Protein AF-0000000066043902 (afdb_homodimer)

Secondary structure (DSSP, 8-state):
----HHHHHHHHHHHHHHHS-TT--B-HHHHHHHHT--HHHHHHHHHHHHHTTSEEEE-STT-EEEESS-GGG-BHHHHHHHHSS---SSGGG-TTT---TTGGG-HHHHHHHHHHHHHHHHHTT-BHHHHTTTHHHHHHHHT----/----HHHHHHHHHHHHHHHS-TT--B-HHHHHHHHT--HHHHHHHHHHHHHTTSEEEE-STT-EEEESS-GGG-BHHHHHHHHSS---SSGGG-TTT---TTGGG-HHHHHHHHHHHHHHHHHTT-BHHHHTTTHHHHHHHHT----

Solvent-accessible surface area (backbone atoms only — not comparable to full-atom values): 15923 Å² total; per-residue (Å²): 45,42,51,51,68,64,51,54,51,44,50,52,51,48,51,57,31,62,67,42,53,96,87,43,63,35,42,67,67,55,53,20,61,54,52,70,43,58,58,69,60,47,51,54,41,50,51,51,36,36,75,68,55,50,30,43,77,44,81,68,97,88,38,28,31,32,61,59,58,62,43,74,74,41,41,46,24,62,47,49,52,65,68,43,78,62,73,28,36,45,55,73,60,27,82,90,60,43,65,53,56,40,58,92,73,38,42,57,60,53,48,50,50,54,13,51,50,41,21,40,55,50,32,51,74,34,26,47,41,66,50,49,66,59,42,69,61,43,32,56,47,57,68,46,76,84,125,43,41,52,51,67,65,51,53,50,43,50,51,50,49,51,56,32,63,70,43,53,95,88,43,62,35,43,68,68,56,52,20,62,54,52,71,42,58,58,70,61,48,50,53,40,51,52,52,37,36,74,67,56,50,29,42,77,44,80,69,96,88,38,29,31,35,62,57,54,63,43,75,73,40,42,45,24,63,47,50,52,64,68,41,77,62,72,29,36,45,53,70,61,28,82,90,60,45,65,54,56,40,57,93,70,38,42,59,60,55,48,50,49,54,13,49,52,42,21,40,56,50,34,51,76,34,26,46,40,67,50,49,67,59,43,70,61,44,32,55,49,57,66,46,78,85,126

pLDDT: mean 88.41, std 11.44, range [40.31, 98.38]

Foldseek 3Di:
DDQPPLLVLLLLVLLVQLLDDPVDFAALVLSCVLVVNDSVSNVVSVVVCVVVQQWDWDDDPRTHIHGSDHQQPAQQLVSSCVSCVQPPPDLLSVPVRNPDPCSVPDVVVVVVVVVVVVVSVVSRVDTSCNVCVVSVVVCVSSVHDDD/DDQPPLLVLLLLVLLVQLLDDPVAFDALVLSCVLVVNDSVSNVVSVVVCVVVQQWDWDDDPRTHIHGSDHQQPAQQLVSSCVSCVQPPPDLLSVPVRNPDPCSVPDVVVVVVVVVVVVVSVVSRVDTSCNVCVVSVVVCVSSVHDDD

Structure (mmCIF, N/CA/C/O backbone):
data_AF-0000000066043902-model_v1
#
loop_
_entity.id
_entity.type
_entity.pdbx_description
1 polymer 'HTH-type transcriptional regulator NsrR'
#
loop_
_atom_site.group_PDB
_atom_site.id
_atom_site.type_symbol
_atom_site.label_atom_id
_atom_site.label_alt_id
_atom_site.label_comp_id
_atom_site.label_asym_id
_atom_site.label_entity_id
_atom_site.label_seq_id
_atom_site.pdbx_PDB_ins_code
_atom_site.Cartn_x
_atom_site.Cartn_y
_atom_site.Cartn_z
_atom_site.occupancy
_atom_site.B_iso_or_equiv
_atom_site.auth_seq_id
_atom_site.auth_comp_id
_atom_site.auth_asym_id
_atom_site.auth_atom_id
_atom_site.pdbx_PDB_model_num
ATOM 1 N N . MET A 1 1 ? 4.16 -1.236 0.229 1 41.47 1 MET A N 1
ATOM 2 C CA . MET A 1 1 ? 4.07 -0.096 -0.68 1 41.47 1 MET A CA 1
ATOM 3 C C . MET A 1 1 ? 4.074 1.218 0.094 1 41.47 1 MET A C 1
ATOM 5 O O . MET A 1 1 ? 3.449 1.323 1.15 1 41.47 1 MET A O 1
ATOM 9 N N . ASN A 1 2 ? 5.199 1.936 -0.001 1 58.41 2 ASN A N 1
ATOM 10 C CA . ASN A 1 2 ? 5.379 3.117 0.836 1 58.41 2 ASN A CA 1
ATOM 11 C C . ASN A 1 2 ? 4.656 4.328 0.257 1 58.41 2 ASN A C 1
ATOM 13 O O . ASN A 1 2 ? 4.523 4.457 -0.962 1 58.41 2 ASN A O 1
ATOM 17 N N . LEU A 1 3 ? 3.764 4.781 0.92 1 69.75 3 LEU A N 1
ATOM 18 C CA . LEU A 1 3 ? 3.375 6.113 0.461 1 69.75 3 LEU A CA 1
ATOM 19 C C . LEU A 1 3 ? 4.598 6.922 0.037 1 69.75 3 LEU A C 1
ATOM 21 O O . LEU A 1 3 ? 5.668 6.785 0.629 1 69.75 3 LEU A O 1
ATOM 25 N N . LYS A 1 4 ? 4.453 7.52 -1.073 1 75.06 4 LYS A N 1
ATOM 26 C CA . LYS A 1 4 ? 5.52 8.414 -1.509 1 75.06 4 LYS A CA 1
ATOM 27 C C . LYS A 1 4 ? 5.883 9.414 -0.413 1 75.06 4 LYS A C 1
ATOM 29 O O . LYS A 1 4 ? 5.016 9.859 0.338 1 75.06 4 LYS A O 1
ATOM 34 N N . LYS A 1 5 ? 7.148 9.648 -0.296 1 82.31 5 LYS A N 1
ATOM 35 C CA . LYS A 1 5 ? 7.66 10.641 0.641 1 82.31 5 LYS A CA 1
ATOM 36 C C . LYS A 1 5 ? 6.906 11.961 0.502 1 82.31 5 LYS A C 1
ATOM 38 O O . LYS A 1 5 ? 6.602 12.617 1.501 1 82.31 5 LYS A O 1
ATOM 43 N N . TYR A 1 6 ? 6.574 12.211 -0.691 1 85.44 6 TYR A N 1
ATOM 44 C CA . TYR A 1 6 ? 5.848 13.438 -1.002 1 85.44 6 TYR A CA 1
ATOM 45 C C . TYR A 1 6 ? 4.492 13.461 -0.308 1 85.44 6 TYR A C 1
ATOM 47 O O . TYR A 1 6 ? 4.094 14.484 0.256 1 85.44 6 TYR A O 1
ATOM 55 N N . THR A 1 7 ? 3.799 12.391 -0.387 1 88.81 7 THR A N 1
ATOM 56 C CA . THR A 1 7 ? 2.492 12.281 0.255 1 88.81 7 THR A CA 1
ATOM 57 C C . THR A 1 7 ? 2.625 12.391 1.771 1 88.81 7 THR A C 1
ATOM 59 O O . THR A 1 7 ? 1.825 13.07 2.422 1 88.81 7 THR A O 1
ATOM 62 N N . ASP A 1 8 ? 3.66 11.758 2.297 1 88.25 8 ASP A N 1
ATOM 63 C CA . ASP A 1 8 ? 3.934 11.836 3.729 1 88.25 8 ASP A CA 1
ATOM 64 C C . ASP A 1 8 ? 4.164 13.281 4.16 1 88.25 8 ASP A C 1
ATOM 66 O O . ASP A 1 8 ? 3.551 13.758 5.121 1 88.25 8 ASP A O 1
ATOM 70 N N . TYR A 1 9 ? 4.957 13.992 3.459 1 92.12 9 TYR A N 1
ATOM 71 C CA . TYR A 1 9 ? 5.27 15.383 3.781 1 92.12 9 TYR A CA 1
ATOM 72 C C . TYR A 1 9 ? 4.031 16.266 3.658 1 92.12 9 TYR A C 1
ATOM 74 O O . TYR A 1 9 ? 3.812 17.156 4.48 1 92.12 9 TYR A O 1
ATOM 82 N N . ALA A 1 10 ? 3.291 16 2.609 1 94.56 10 ALA A N 1
ATOM 83 C CA . ALA A 1 10 ? 2.066 16.781 2.41 1 94.56 10 ALA A CA 1
ATOM 84 C C . ALA A 1 10 ? 1.138 16.656 3.615 1 94.56 10 ALA A C 1
ATOM 86 O O . ALA A 1 10 ? 0.607 17.641 4.105 1 94.56 10 ALA A O 1
ATOM 87 N N . LEU A 1 11 ? 1.022 15.438 4.117 1 94.81 11 LEU A N 1
ATOM 88 C CA . LEU A 1 11 ? 0.141 15.195 5.254 1 94.81 11 LEU A CA 1
ATOM 89 C C . LEU A 1 11 ? 0.693 15.844 6.52 1 94.81 11 LEU A C 1
ATOM 91 O O . LEU A 1 11 ? -0.063 16.406 7.312 1 94.81 11 LEU A O 1
ATOM 95 N N . ARG A 1 12 ? 1.912 15.828 6.695 1 93.62 12 ARG A N 1
ATOM 96 C CA . ARG A 1 12 ? 2.537 16.484 7.844 1 93.62 12 ARG A CA 1
ATOM 97 C C . ARG A 1 12 ? 2.316 17.984 7.805 1 93.62 12 ARG A C 1
ATOM 99 O O . ARG A 1 12 ? 2.014 18.609 8.828 1 93.62 12 ARG A O 1
ATOM 106 N N . VAL A 1 13 ? 2.49 18.562 6.641 1 96.12 13 VAL A N 1
ATOM 107 C CA . VAL A 1 13 ? 2.262 20 6.477 1 96.12 13 VAL A CA 1
ATOM 108 C C . VAL A 1 13 ? 0.817 20.328 6.844 1 96.12 13 VAL A C 1
ATOM 110 O O . VAL A 1 13 ? 0.565 21.281 7.582 1 96.12 13 VAL A O 1
ATOM 113 N N . LEU A 1 14 ? -0.065 19.547 6.379 1 97.25 14 LEU A N 1
ATOM 114 C CA . LEU A 1 14 ? -1.481 19.812 6.613 1 97.25 14 LEU A CA 1
ATOM 115 C C . LEU A 1 14 ? -1.829 19.641 8.086 1 97.25 14 LEU A C 1
ATOM 11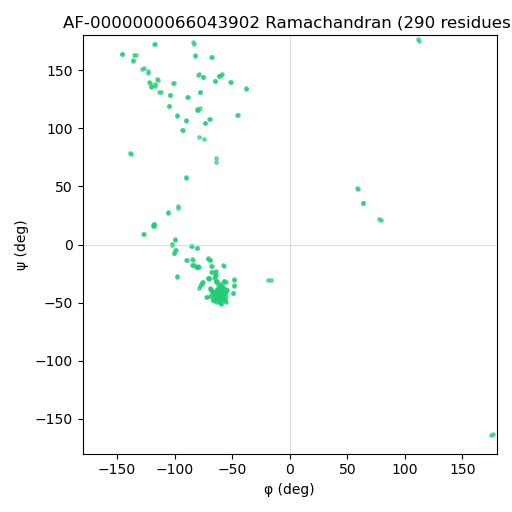7 O O . LEU A 1 14 ? -2.617 20.422 8.633 1 97.25 14 LEU A O 1
ATOM 121 N N . ILE A 1 15 ? -1.259 18.625 8.703 1 96.5 15 ILE A N 1
ATOM 122 C CA . ILE A 1 15 ? -1.499 18.406 10.125 1 96.5 15 ILE A CA 1
ATOM 123 C C . ILE A 1 15 ? -0.991 19.609 10.922 1 96.5 15 ILE A C 1
ATOM 125 O O . ILE A 1 15 ? -1.708 20.141 11.766 1 96.5 15 ILE A O 1
ATOM 129 N N . PHE A 1 16 ? 0.208 20.031 10.633 1 96.12 16 PHE A N 1
ATOM 130 C CA . PHE A 1 16 ? 0.794 21.156 11.328 1 96.12 16 PHE A CA 1
ATOM 131 C C . PHE A 1 16 ? -0.05 22.422 11.125 1 96.12 16 PHE A C 1
ATOM 133 O O . PHE A 1 16 ? -0.405 23.094 12.086 1 96.12 16 PHE A O 1
ATOM 140 N N . THR A 1 17 ? -0.339 22.672 9.891 1 96.06 17 THR A N 1
ATOM 141 C CA . THR A 1 17 ? -1.107 23.875 9.547 1 96.06 17 THR A CA 1
ATOM 142 C C . THR A 1 17 ? -2.502 23.812 10.164 1 96.06 17 THR A C 1
ATOM 144 O O . THR A 1 17 ? -3.027 24.828 10.625 1 96.06 17 THR A O 1
ATOM 147 N N . GLY A 1 18 ? -3.086 22.656 10.156 1 95.62 18 GLY A N 1
ATOM 148 C CA . GLY A 1 18 ? -4.414 22.469 10.719 1 95.62 18 GLY A CA 1
ATOM 149 C C . GLY A 1 18 ? -4.465 22.703 12.219 1 95.62 18 GLY A C 1
ATOM 150 O O . GLY A 1 18 ? -5.535 22.969 12.773 1 95.62 18 GLY A O 1
ATOM 151 N N . LEU A 1 19 ? -3.389 22.578 12.898 1 94.25 19 LEU A N 1
ATOM 152 C CA . LEU A 1 19 ? -3.312 22.766 14.344 1 94.25 19 LEU A CA 1
ATOM 153 C C . LEU A 1 19 ? -3.275 24.25 14.703 1 94.25 19 LEU A C 1
ATOM 155 O O . LEU A 1 19 ? -3.486 24.609 15.859 1 94.25 19 LEU A O 1
ATOM 159 N N . LYS A 1 20 ? -2.926 25 13.695 1 91.06 20 LYS A N 1
ATOM 160 C CA . LYS A 1 20 ? -2.857 26.438 13.945 1 91.06 20 LYS A CA 1
ATOM 161 C C . LYS A 1 20 ? -4.254 27.062 14.008 1 91.06 20 LYS A C 1
ATOM 163 O O . LYS A 1 20 ? -5.164 26.625 13.297 1 91.06 20 LYS A O 1
ATOM 168 N N . SER A 1 21 ? -4.387 28.031 14.883 1 80.31 21 SER A N 1
ATOM 169 C CA . SER A 1 21 ? -5.645 28.766 14.938 1 80.31 21 SER A CA 1
ATOM 170 C C . SER A 1 21 ? -5.859 29.594 13.672 1 80.31 21 SER A C 1
ATOM 172 O O . SER A 1 21 ? -4.926 29.797 12.891 1 80.31 21 SER A O 1
ATOM 174 N N . ASP A 1 22 ? -7.105 29.969 13.453 1 77.25 22 ASP A N 1
ATOM 175 C CA . ASP A 1 22 ? -7.465 30.719 12.258 1 77.25 22 ASP A CA 1
ATOM 176 C C . ASP A 1 22 ? -6.652 32 12.156 1 77.25 22 ASP A C 1
ATOM 178 O O . ASP A 1 22 ? -6.496 32.562 11.062 1 77.25 22 ASP A O 1
ATOM 182 N N . GLN A 1 23 ? -6.105 32.406 13.195 1 77.25 23 GLN A N 1
ATOM 183 C CA . GLN A 1 23 ? -5.402 33.688 13.203 1 77.25 23 GLN A CA 1
ATOM 184 C C . GLN A 1 23 ? -3.893 33.469 13.125 1 77.25 23 GLN A C 1
ATOM 186 O O . GLN A 1 23 ? -3.135 34.438 13.039 1 77.25 23 GLN A O 1
ATOM 191 N N . GLU A 1 24 ? -3.498 32.25 13.062 1 88.44 24 GLU A N 1
ATOM 192 C CA . GLU A 1 24 ? -2.066 31.953 13.047 1 88.44 24 GLU A CA 1
ATOM 193 C C . GLU A 1 24 ? -1.656 31.281 11.742 1 88.44 24 GLU A C 1
ATOM 195 O O . GLU A 1 24 ? -2.387 30.438 11.219 1 88.44 24 GLU A O 1
ATOM 200 N N . LEU A 1 25 ? -0.557 31.781 11.297 1 92.88 25 LEU A N 1
ATOM 201 C CA . LEU A 1 25 ? -0.005 31.219 10.07 1 92.88 25 LEU A CA 1
ATOM 202 C C . LEU A 1 25 ? 1.138 30.25 10.383 1 92.88 25 LEU A C 1
ATOM 204 O O . LEU A 1 25 ? 1.935 30.5 11.289 1 92.88 25 LEU A O 1
ATOM 208 N N . ALA A 1 26 ? 1.137 29.156 9.648 1 93.5 26 ALA A N 1
ATOM 209 C CA . ALA A 1 26 ? 2.277 28.25 9.734 1 93.5 26 ALA A CA 1
ATOM 210 C C . ALA A 1 26 ? 3.451 28.75 8.906 1 93.5 26 ALA A C 1
ATOM 212 O O . ALA A 1 26 ? 3.254 29.391 7.867 1 93.5 26 ALA A O 1
ATOM 213 N N . ASN A 1 27 ? 4.633 28.484 9.398 1 92 27 ASN A N 1
ATOM 214 C CA . ASN A 1 27 ? 5.891 28.891 8.773 1 92 27 ASN A CA 1
ATOM 215 C C . ASN A 1 27 ? 6.66 27.672 8.258 1 92 27 ASN A C 1
ATOM 217 O O . ASN A 1 27 ? 6.82 26.688 8.977 1 92 27 ASN A O 1
ATOM 221 N N . ILE A 1 28 ? 7.098 27.797 6.973 1 93.88 28 ILE A N 1
ATOM 222 C CA . ILE A 1 28 ? 7.832 26.703 6.355 1 93.88 28 ILE A CA 1
ATOM 223 C C . ILE A 1 28 ? 9.047 26.344 7.211 1 93.88 28 ILE A C 1
ATOM 2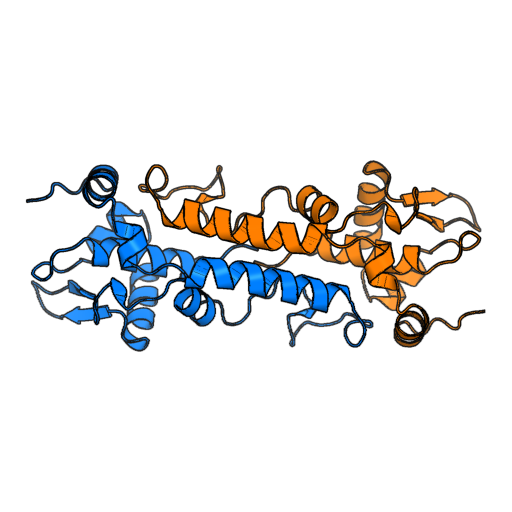25 O O . ILE A 1 28 ? 9.375 25.172 7.387 1 93.88 28 ILE A O 1
ATOM 229 N N . LYS A 1 29 ? 9.672 27.406 7.695 1 93.62 29 LYS A N 1
ATOM 230 C CA . LYS A 1 29 ? 10.852 27.188 8.531 1 93.62 29 LYS A CA 1
ATOM 231 C C . LYS A 1 29 ? 10.5 26.391 9.781 1 93.62 29 LYS A C 1
ATOM 233 O O . LYS A 1 29 ? 11.219 25.469 10.156 1 93.62 29 LYS A O 1
ATOM 238 N N . GLU A 1 30 ? 9.422 26.766 10.453 1 92.88 30 GLU A N 1
ATOM 239 C CA . GLU A 1 30 ? 8.992 26.078 11.664 1 92.88 30 GLU A CA 1
ATOM 240 C C . GLU A 1 30 ? 8.648 24.625 11.383 1 92.88 30 GLU A C 1
ATOM 242 O O . GLU A 1 30 ? 9.039 23.734 12.141 1 92.88 30 GLU A O 1
ATOM 247 N N . ILE A 1 31 ? 7.914 24.391 10.312 1 94.75 31 ILE A N 1
ATOM 248 C CA . ILE A 1 31 ? 7.531 23.031 9.945 1 94.75 31 ILE A CA 1
ATOM 249 C C . ILE A 1 31 ? 8.781 22.203 9.664 1 94.75 31 ILE A C 1
ATOM 251 O O . ILE A 1 31 ? 8.875 21.047 10.109 1 94.75 31 ILE A O 1
ATOM 255 N N . ALA A 1 32 ? 9.711 22.781 8.891 1 95.12 32 ALA A N 1
ATOM 256 C CA . ALA A 1 32 ? 10.969 22.125 8.57 1 95.12 32 ALA A CA 1
ATOM 257 C C . ALA A 1 32 ? 11.719 21.719 9.836 1 95.12 32 ALA A C 1
ATOM 259 O O . ALA A 1 32 ? 12.227 20.594 9.938 1 95.12 32 ALA A O 1
ATOM 260 N N . GLU A 1 33 ? 11.781 22.578 10.797 1 94.06 33 GLU A N 1
ATOM 261 C CA . GLU A 1 33 ? 12.484 22.328 12.055 1 94.06 33 GLU A CA 1
ATOM 262 C C . GLU A 1 33 ? 11.789 21.266 12.883 1 94.06 33 GLU A C 1
ATOM 264 O O . GLU A 1 33 ? 12.43 20.359 13.406 1 94.06 33 GLU A O 1
ATOM 269 N N . VAL A 1 34 ? 10.523 21.359 12.961 1 93.19 34 VAL A N 1
ATOM 270 C CA . VAL A 1 34 ? 9.734 20.453 13.781 1 93.19 34 VAL A CA 1
ATOM 271 C C . VAL A 1 34 ? 9.867 19.031 13.234 1 93.19 34 VAL A C 1
ATOM 273 O O . VAL A 1 34 ? 10.102 18.078 13.984 1 93.19 34 VAL A O 1
ATOM 276 N N . TYR A 1 35 ? 9.766 18.906 11.898 1 92.06 35 TYR A N 1
ATOM 277 C CA . TYR A 1 35 ? 9.727 17.562 11.297 1 92.06 35 TYR A CA 1
ATOM 278 C C . TYR A 1 35 ? 11.094 17.172 10.766 1 92.06 35 TYR A C 1
ATOM 280 O O . TYR A 1 35 ? 11.266 16.078 10.211 1 92.06 35 TYR A O 1
ATOM 288 N N . GLN A 1 36 ? 12.047 18.078 10.82 1 91.94 36 GLN A N 1
ATOM 289 C CA . GLN A 1 36 ? 13.391 17.812 10.336 1 91.94 36 GLN A CA 1
ATOM 290 C C . GLN A 1 36 ? 13.383 17.422 8.859 1 91.94 36 GLN A C 1
ATOM 292 O O . GLN A 1 36 ? 13.945 16.406 8.469 1 91.94 36 GLN A O 1
ATOM 297 N N . ILE A 1 37 ? 12.703 18.188 8.094 1 92.12 37 ILE A N 1
ATOM 298 C CA . ILE A 1 37 ? 12.625 18.094 6.641 1 92.12 37 ILE A CA 1
ATOM 299 C C . ILE A 1 37 ? 13.242 19.344 6.008 1 92.12 37 ILE A C 1
ATOM 301 O O . ILE A 1 37 ? 13.133 20.438 6.555 1 92.12 37 ILE A O 1
ATOM 305 N N . SER A 1 38 ? 13.914 19.156 4.926 1 95.12 38 SER A N 1
ATOM 306 C CA . SER A 1 38 ? 14.516 20.297 4.262 1 95.12 38 SER A CA 1
ATOM 307 C C . SER A 1 38 ? 13.453 21.297 3.807 1 95.12 38 SER A C 1
ATOM 309 O O . SER A 1 38 ? 12.367 20.891 3.371 1 95.12 38 SER A O 1
ATOM 311 N N . GLN A 1 39 ? 13.805 22.547 3.869 1 95.69 39 GLN A N 1
ATOM 312 C CA . GLN A 1 39 ? 12.875 23.578 3.418 1 95.69 39 GLN A CA 1
ATOM 313 C C . GLN A 1 39 ? 12.594 23.453 1.925 1 95.69 39 GLN A C 1
ATOM 315 O O . GLN A 1 39 ? 11.492 23.766 1.466 1 95.69 39 GLN A O 1
ATOM 320 N N . GLU A 1 40 ? 13.57 23 1.214 1 95.69 40 GLU A N 1
ATOM 321 C CA . GLU A 1 40 ? 13.414 22.812 -0.226 1 95.69 40 GLU A CA 1
ATOM 322 C C . GLU A 1 40 ? 12.297 21.812 -0.536 1 95.69 40 GLU A C 1
ATOM 324 O O . GLU A 1 40 ? 11.422 22.094 -1.357 1 95.69 40 GLU A O 1
ATOM 329 N N . HIS A 1 41 ? 12.336 20.688 0.14 1 94.62 41 HIS A N 1
ATOM 330 C CA . HIS A 1 41 ? 11.297 19.688 -0.052 1 94.62 41 HIS A CA 1
ATOM 331 C C . HIS A 1 41 ? 9.93 20.219 0.354 1 94.62 41 HIS A C 1
ATOM 333 O O . HIS A 1 41 ? 8.938 19.969 -0.329 1 94.62 41 HIS A O 1
ATOM 339 N N . LEU A 1 42 ? 9.898 20.969 1.423 1 95.81 42 LEU A N 1
ATOM 340 C CA . LEU A 1 42 ? 8.633 21.5 1.926 1 95.81 42 LEU A CA 1
ATOM 341 C C . LEU A 1 42 ? 8.055 22.531 0.972 1 95.81 42 LEU A C 1
ATOM 343 O O . LEU A 1 42 ? 6.84 22.594 0.778 1 95.81 42 LEU A O 1
ATOM 347 N N . ARG A 1 43 ? 8.938 23.312 0.412 1 95.81 43 ARG A N 1
ATOM 348 C CA . ARG A 1 43 ? 8.469 24.312 -0.533 1 95.81 43 ARG A CA 1
ATOM 349 C C . ARG A 1 43 ? 7.773 23.672 -1.726 1 95.81 43 ARG A C 1
ATOM 351 O O . ARG A 1 43 ? 6.734 24.141 -2.182 1 95.81 43 ARG A O 1
ATOM 358 N N . LYS A 1 44 ? 8.281 22.578 -2.197 1 95.88 44 LYS A N 1
ATOM 359 C CA . LYS A 1 44 ? 7.676 21.844 -3.305 1 95.88 44 LYS A CA 1
ATOM 360 C C . LYS A 1 44 ? 6.309 21.297 -2.912 1 95.88 44 LYS A C 1
ATOM 362 O O . LYS A 1 44 ? 5.344 21.406 -3.672 1 95.88 44 LYS A O 1
ATOM 367 N N . VAL A 1 45 ? 6.277 20.781 -1.793 1 95.62 45 VAL A N 1
ATOM 368 C CA . VAL A 1 45 ? 5.047 20.188 -1.286 1 95.62 45 VAL A CA 1
ATOM 369 C C . VAL A 1 45 ? 3.982 21.266 -1.097 1 95.62 45 VAL A C 1
ATOM 371 O O . VAL A 1 45 ? 2.836 21.094 -1.518 1 95.62 45 VAL A O 1
ATOM 374 N N . VAL A 1 46 ? 4.402 22.344 -0.457 1 96.69 46 VAL A N 1
ATOM 375 C CA . VAL A 1 46 ? 3.477 23.438 -0.194 1 96.69 46 VAL A CA 1
ATOM 376 C C . VAL A 1 46 ? 2.971 24.016 -1.514 1 96.69 46 VAL A C 1
ATOM 378 O O . VAL A 1 46 ? 1.792 24.359 -1.638 1 96.69 46 VAL A O 1
ATOM 381 N N . HIS A 1 47 ? 3.828 24.094 -2.438 1 96.31 47 HIS A N 1
ATOM 382 C CA . HIS A 1 47 ? 3.441 24.578 -3.762 1 96.31 47 HIS A CA 1
ATOM 383 C C . HIS A 1 47 ? 2.344 23.703 -4.359 1 96.31 47 HIS A C 1
ATOM 385 O O . HIS A 1 47 ? 1.346 24.219 -4.871 1 96.31 47 HIS A O 1
ATOM 391 N N . GLU A 1 48 ? 2.49 22.453 -4.281 1 95.25 48 GLU A N 1
ATOM 392 C CA . GLU A 1 48 ? 1.499 21.531 -4.816 1 95.25 48 GLU A CA 1
ATOM 393 C C . GLU A 1 48 ? 0.187 21.609 -4.039 1 95.25 48 GLU A C 1
ATOM 395 O O . GLU A 1 48 ? -0.894 21.578 -4.633 1 95.25 48 GLU A O 1
ATOM 400 N N . LEU A 1 49 ? 0.305 21.688 -2.758 1 97.06 49 LEU A N 1
ATOM 401 C CA . LEU A 1 49 ? -0.883 21.797 -1.919 1 97.06 49 LEU A CA 1
ATOM 402 C C . LEU A 1 49 ? -1.649 23.078 -2.234 1 97.06 49 LEU A C 1
ATOM 404 O O . LEU A 1 49 ? -2.881 23.094 -2.172 1 97.06 49 LEU A O 1
ATOM 408 N N . THR A 1 50 ? -0.908 24.125 -2.553 1 97.06 50 THR A N 1
ATOM 409 C CA . THR A 1 50 ? -1.531 25.391 -2.947 1 97.06 50 THR A CA 1
ATOM 410 C C . THR A 1 50 ? -2.289 25.219 -4.262 1 97.06 50 THR A C 1
ATOM 412 O O . THR A 1 50 ? -3.416 25.703 -4.398 1 97.06 50 THR A O 1
ATOM 415 N N . LYS A 1 51 ? -1.698 24.484 -5.164 1 96.31 51 LYS A N 1
ATOM 416 C CA . LYS A 1 51 ? -2.352 24.219 -6.441 1 96.31 51 LYS A CA 1
ATOM 417 C C . LYS A 1 51 ? -3.637 23.422 -6.246 1 96.31 51 LYS A C 1
ATOM 419 O O . LYS A 1 51 ? -4.605 23.609 -6.98 1 96.31 51 LYS A O 1
ATOM 424 N N . MET A 1 52 ? -3.588 22.641 -5.254 1 95.44 52 MET A N 1
ATOM 425 C CA . MET A 1 52 ? -4.738 21.781 -4.961 1 95.44 52 MET A CA 1
ATOM 426 C C . MET A 1 52 ? -5.762 22.531 -4.113 1 95.44 52 MET A C 1
ATOM 428 O O . MET A 1 52 ? -6.766 21.953 -3.693 1 95.44 52 MET A O 1
ATOM 432 N N . GLU A 1 53 ? -5.465 23.75 -3.775 1 97.06 53 GLU A N 1
ATOM 433 C CA . GLU A 1 53 ? -6.34 24.641 -3.014 1 97.06 53 GLU A CA 1
ATOM 434 C C . GLU A 1 53 ? -6.594 24.094 -1.611 1 97.06 53 GLU A C 1
ATOM 436 O O . GLU A 1 53 ? -7.707 24.188 -1.092 1 97.06 53 GLU A O 1
ATOM 441 N N . LEU A 1 54 ? -5.586 23.5 -1.088 1 97.5 54 LEU A N 1
ATOM 442 C CA . LEU A 1 54 ? -5.672 22.969 0.27 1 97.5 54 LEU A CA 1
ATOM 443 C C . LEU A 1 54 ? -5.055 23.938 1.271 1 97.5 54 LEU A C 1
ATOM 445 O O . LEU A 1 54 ? -5.453 23.969 2.438 1 97.5 54 LEU A O 1
ATOM 449 N N . VAL A 1 55 ? -4.082 24.734 0.752 1 97.31 55 VAL A N 1
ATOM 450 C CA . VAL A 1 55 ? -3.473 25.781 1.573 1 97.31 55 VAL A CA 1
ATOM 451 C C . VAL A 1 55 ? -3.336 27.062 0.76 1 97.31 55 VAL A C 1
ATOM 453 O O . VAL A 1 55 ? -3.4 27.031 -0.471 1 97.31 55 VAL A O 1
ATOM 456 N N . VAL A 1 56 ? -3.248 28.109 1.473 1 96.06 56 VAL A N 1
ATOM 457 C CA . VAL A 1 56 ? -2.967 29.422 0.879 1 96.06 56 VAL A CA 1
ATOM 458 C C . VAL A 1 56 ? -1.691 30 1.484 1 96.06 56 VAL A C 1
ATOM 460 O O . VAL A 1 56 ? -1.445 29.859 2.684 1 96.06 56 VAL A O 1
ATOM 463 N N . THR A 1 57 ? -0.907 30.594 0.637 1 94.12 57 THR A N 1
ATOM 464 C CA . THR A 1 57 ? 0.328 31.234 1.089 1 94.12 57 THR A CA 1
ATOM 465 C C . THR A 1 57 ? 0.175 32.75 1.135 1 94.12 57 THR A C 1
ATOM 467 O O . THR A 1 57 ? -0.364 33.344 0.204 1 94.12 57 THR A O 1
ATOM 470 N N . ILE A 1 58 ? 0.511 33.312 2.213 1 92.19 58 ILE A N 1
ATOM 471 C CA . ILE A 1 58 ? 0.543 34.75 2.389 1 92.19 58 ILE A CA 1
ATOM 472 C C . ILE A 1 58 ? 1.99 35.25 2.375 1 92.19 58 ILE A C 1
ATOM 474 O O . ILE A 1 58 ? 2.811 34.812 3.182 1 92.19 58 ILE A O 1
ATOM 478 N N . ARG A 1 59 ? 2.258 36.094 1.408 1 88.62 59 ARG A N 1
ATOM 479 C CA . ARG A 1 59 ? 3.625 36.594 1.239 1 88.62 59 ARG A CA 1
ATOM 480 C C . ARG A 1 59 ? 3.916 37.75 2.18 1 88.62 59 ARG A C 1
ATOM 482 O O . ARG A 1 59 ? 2.994 38.344 2.734 1 88.62 59 ARG A O 1
ATOM 489 N N . GLY A 1 60 ? 5.191 38.125 2.426 1 84.31 60 GLY A N 1
ATOM 490 C CA . GLY A 1 60 ? 5.609 39.25 3.223 1 84.31 60 GLY A CA 1
ATOM 491 C C . GLY A 1 60 ? 6.281 38.875 4.527 1 84.31 60 GLY A C 1
ATOM 492 O O . GLY A 1 60 ? 6.379 37.688 4.844 1 84.31 60 GLY A O 1
ATOM 493 N N . ARG A 1 61 ? 6.793 39.75 5.363 1 83.38 61 ARG A N 1
ATOM 494 C CA . ARG A 1 61 ? 7.562 39.562 6.586 1 83.38 61 ARG A CA 1
ATOM 495 C C . ARG A 1 61 ? 6.766 38.75 7.609 1 83.38 61 ARG A C 1
ATOM 497 O O . ARG A 1 61 ? 7.32 37.875 8.297 1 83.38 61 ARG A O 1
ATOM 504 N N . ASN A 1 62 ? 5.465 39 7.652 1 83.94 62 ASN A N 1
ATOM 505 C CA . ASN A 1 62 ? 4.613 38.25 8.578 1 83.94 62 ASN A CA 1
ATOM 506 C C . ASN A 1 62 ? 3.764 37.219 7.852 1 83.94 62 ASN A C 1
ATOM 508 O O . ASN A 1 62 ? 2.666 36.875 8.305 1 83.94 62 ASN A O 1
ATOM 512 N N . GLY A 1 63 ? 4.324 36.781 6.738 1 89.44 63 GLY A N 1
ATOM 513 C CA . GLY A 1 63 ? 3.564 35.844 5.941 1 89.44 63 GLY A CA 1
ATOM 514 C C . GLY A 1 63 ? 3.713 34.406 6.418 1 89.44 63 GLY A C 1
ATOM 515 O O . GLY A 1 63 ? 4.375 34.156 7.426 1 89.44 63 GLY A O 1
ATOM 516 N N . GLY A 1 64 ? 2.963 33.469 5.816 1 94 64 GLY A N 1
ATOM 517 C CA . GLY A 1 64 ? 2.906 32.062 6.172 1 94 64 GLY A CA 1
ATOM 518 C C . GLY A 1 64 ? 1.876 31.297 5.379 1 94 64 GLY A C 1
ATOM 519 O O . GLY A 1 64 ? 1.566 31.656 4.238 1 94 64 GLY A O 1
ATOM 520 N N . ILE A 1 65 ? 1.579 30.109 5.93 1 95.69 65 ILE A N 1
ATOM 521 C CA . ILE A 1 65 ? 0.656 29.203 5.258 1 95.69 65 ILE A CA 1
ATOM 522 C C . ILE A 1 65 ? -0.536 28.922 6.164 1 95.69 65 ILE A C 1
ATOM 524 O O . ILE A 1 65 ? -0.381 28.797 7.383 1 95.69 65 ILE A O 1
ATOM 528 N N . LYS A 1 66 ? -1.686 28.938 5.609 1 96.12 66 LYS A N 1
ATOM 529 C CA . LYS A 1 66 ? -2.881 28.516 6.332 1 96.12 66 LYS A CA 1
ATOM 530 C C . LYS A 1 66 ? -3.752 27.609 5.469 1 96.12 66 LYS A C 1
ATOM 532 O O . LYS A 1 66 ? -3.58 27.547 4.25 1 96.12 66 LYS A O 1
ATOM 537 N N . LEU A 1 67 ? -4.645 26.906 6.047 1 97.19 67 LEU A N 1
ATOM 538 C CA . LEU A 1 67 ? -5.559 26.062 5.297 1 97.19 67 LEU A CA 1
ATOM 539 C C . LEU A 1 67 ? -6.477 26.891 4.41 1 97.19 67 LEU A C 1
ATOM 541 O O . LEU A 1 67 ? -6.949 27.953 4.82 1 97.19 67 LEU A O 1
ATOM 545 N N . ALA A 1 68 ? -6.766 26.453 3.232 1 96.31 68 ALA A N 1
ATOM 546 C CA . ALA A 1 68 ? -7.629 27.172 2.291 1 96.31 68 ALA A CA 1
ATOM 547 C C . ALA A 1 68 ? -9.102 26.859 2.557 1 96.31 68 ALA A C 1
ATOM 549 O O . ALA A 1 68 ? -9.984 27.562 2.061 1 96.31 68 ALA A O 1
ATOM 550 N N . LYS A 1 69 ? -9.43 25.828 3.254 1 95.75 69 LYS A N 1
ATOM 551 C CA . LYS A 1 69 ? -10.758 25.391 3.67 1 95.75 69 LYS A CA 1
ATOM 552 C C . LYS A 1 69 ? -10.711 24.734 5.047 1 95.75 69 LYS A C 1
ATOM 554 O O . LYS A 1 69 ? -9.633 24.375 5.539 1 95.75 69 LYS A O 1
ATOM 559 N N . PRO A 1 70 ? -11.852 24.594 5.656 1 96.44 70 PRO A N 1
ATOM 560 C CA . PRO A 1 70 ? -11.852 23.969 6.98 1 96.44 70 PRO A CA 1
ATOM 561 C C . PRO A 1 70 ? -11.281 22.547 6.965 1 96.44 70 PRO A C 1
ATOM 563 O O . PRO A 1 70 ? -11.484 21.812 6.004 1 96.44 70 PRO A O 1
ATOM 566 N N . ALA A 1 71 ? -10.609 22.156 8.039 1 97.31 71 ALA A N 1
ATOM 567 C CA . ALA A 1 71 ? -9.992 20.844 8.172 1 97.31 71 ALA A CA 1
ATOM 568 C C . ALA A 1 71 ? -11.023 19.734 7.984 1 97.31 71 ALA A C 1
ATOM 570 O O . ALA A 1 71 ? -10.695 18.641 7.496 1 97.31 71 ALA A O 1
ATOM 571 N N . SER A 1 72 ? -12.289 19.984 8.367 1 97.69 72 SER A N 1
ATOM 572 C CA . SER A 1 72 ? -13.359 19 8.289 1 97.69 72 SER A CA 1
ATOM 573 C C . SER A 1 72 ? -13.734 18.703 6.836 1 97.69 72 SER A C 1
ATOM 575 O O . SER A 1 72 ? -14.414 17.719 6.547 1 97.69 72 SER A O 1
ATOM 577 N N . GLU A 1 73 ? -13.281 19.531 5.895 1 97.81 73 GLU A N 1
ATOM 578 C CA . GLU A 1 73 ? -13.625 19.375 4.484 1 97.81 73 GLU A CA 1
ATOM 579 C C . GLU A 1 73 ? -12.5 18.703 3.711 1 97.81 73 GLU A C 1
ATOM 581 O O . GLU A 1 73 ? -12.633 18.422 2.518 1 97.81 73 GLU A O 1
ATOM 586 N N . ILE A 1 74 ? -11.359 18.484 4.289 1 97.88 74 ILE A N 1
ATOM 587 C CA . ILE A 1 74 ? -10.219 17.812 3.66 1 97.88 74 ILE A CA 1
ATOM 588 C C . ILE A 1 74 ? -10.258 16.328 3.969 1 97.88 74 ILE A C 1
ATOM 590 O O . ILE A 1 74 ? -9.805 15.891 5.031 1 97.88 74 ILE A O 1
ATOM 594 N N . ASN A 1 75 ? -10.773 15.602 3.02 1 98.12 75 ASN A N 1
ATOM 595 C CA . ASN A 1 75 ? -10.891 14.156 3.188 1 98.12 75 ASN A CA 1
ATOM 596 C C . ASN A 1 75 ? -9.547 13.461 2.971 1 98.12 75 ASN A C 1
ATOM 598 O O . ASN A 1 75 ? -8.898 13.664 1.944 1 98.12 75 ASN A O 1
ATOM 602 N N . ILE A 1 76 ? -9.156 12.617 3.842 1 96.81 76 ILE A N 1
ATOM 603 C CA . ILE A 1 76 ? -7.836 11.992 3.854 1 96.81 76 ILE A CA 1
ATOM 604 C C . ILE A 1 76 ? -7.73 10.977 2.719 1 96.81 76 ILE A C 1
ATOM 606 O O . ILE A 1 76 ? -6.719 10.922 2.018 1 96.81 76 ILE A O 1
ATOM 610 N N . GLY A 1 77 ? -8.758 10.172 2.562 1 94.75 77 GLY A N 1
ATOM 611 C CA . GLY A 1 77 ? -8.75 9.195 1.484 1 94.75 77 GLY A CA 1
ATOM 612 C C . GLY A 1 77 ? -8.633 9.82 0.109 1 94.75 77 GLY A C 1
ATOM 613 O O . GLY A 1 77 ? -7.797 9.422 -0.698 1 94.75 77 GLY A O 1
ATOM 614 N N . LEU A 1 78 ? -9.477 10.812 -0.167 1 94.19 78 LEU A N 1
ATOM 615 C CA . LEU A 1 78 ? -9.461 11.516 -1.444 1 94.19 78 LEU A CA 1
ATOM 616 C C . LEU A 1 78 ? -8.117 12.219 -1.662 1 94.19 78 LEU A C 1
ATOM 618 O O . LEU A 1 78 ? -7.578 12.203 -2.77 1 94.19 78 LEU A O 1
ATOM 622 N N . LEU A 1 79 ? -7.582 12.766 -0.605 1 94.81 79 LEU A N 1
ATOM 623 C CA . LEU A 1 79 ? -6.297 13.461 -0.687 1 94.81 79 LEU A CA 1
ATOM 624 C C . LEU A 1 79 ? -5.184 12.492 -1.065 1 94.81 79 LEU A C 1
ATOM 626 O O . LEU A 1 79 ? -4.406 12.758 -1.982 1 94.81 79 LEU A O 1
ATOM 630 N N . ILE A 1 80 ? -5.094 11.367 -0.386 1 91.62 80 ILE A N 1
ATOM 631 C CA . ILE A 1 80 ? -4.039 10.391 -0.647 1 91.62 80 ILE A CA 1
ATOM 632 C C . ILE A 1 80 ? -4.18 9.844 -2.066 1 91.62 80 ILE A C 1
ATOM 634 O O . ILE A 1 80 ? -3.184 9.664 -2.77 1 91.62 80 ILE A O 1
ATOM 638 N N . ARG A 1 81 ? -5.352 9.625 -2.525 1 88.62 81 ARG A N 1
ATOM 639 C CA . ARG A 1 81 ? -5.578 9.156 -3.889 1 88.62 81 ARG A CA 1
ATOM 640 C C . ARG A 1 81 ? -5.051 10.164 -4.906 1 88.62 81 ARG A C 1
ATOM 642 O O . ARG A 1 81 ? -4.488 9.781 -5.934 1 88.62 81 ARG A O 1
ATOM 649 N N . GLN A 1 82 ? -5.324 11.336 -4.605 1 89 82 GLN A N 1
ATOM 650 C CA . GLN A 1 82 ? -4.898 12.391 -5.52 1 89 82 GLN A CA 1
ATOM 651 C C . GLN A 1 82 ? -3.379 12.516 -5.551 1 89 82 GLN A C 1
ATOM 653 O O . GLN A 1 82 ? -2.793 12.766 -6.605 1 89 82 GLN A O 1
ATOM 658 N N . LEU A 1 83 ? -2.777 12.398 -4.387 1 88.5 83 LEU A N 1
ATOM 659 C CA . LEU A 1 83 ? -1.333 12.578 -4.281 1 88.5 83 LEU A CA 1
ATOM 660 C C . LEU A 1 83 ? -0.598 11.352 -4.816 1 88.5 83 LEU A C 1
ATOM 662 O O . LEU A 1 83 ? 0.529 11.469 -5.305 1 88.5 83 LEU A O 1
ATOM 666 N N . GLU A 1 84 ? -1.246 10.117 -4.648 1 80.62 84 GLU A N 1
ATOM 667 C CA . GLU A 1 84 ? -0.592 8.867 -5.039 1 80.62 84 GLU A CA 1
ATOM 668 C C . GLU A 1 84 ? -1.038 8.422 -6.426 1 80.62 84 GLU A C 1
ATOM 670 O O . GLU A 1 84 ? -0.625 7.367 -6.906 1 80.62 84 GLU A O 1
ATOM 675 N N . ASN A 1 85 ? -1.397 9.125 -7.445 1 66.94 85 ASN A N 1
ATOM 676 C CA . ASN A 1 85 ? -1.971 8.844 -8.758 1 66.94 85 ASN A CA 1
ATOM 677 C C . ASN A 1 85 ? -1.832 7.367 -9.125 1 66.94 85 ASN A C 1
ATOM 679 O O . ASN A 1 85 ? -2.67 6.82 -9.844 1 66.94 85 ASN A O 1
ATOM 683 N N . ASP A 1 86 ? -0.909 6.738 -8.719 1 62.28 86 ASP A N 1
ATOM 684 C CA . ASP A 1 86 ? -0.74 5.359 -9.164 1 62.28 86 ASP A CA 1
ATOM 685 C C . ASP A 1 86 ? -0.313 4.457 -8.008 1 62.28 86 ASP A C 1
ATOM 687 O O . ASP A 1 86 ? 0.882 4.258 -7.781 1 62.28 86 ASP A O 1
ATOM 691 N N . PHE A 1 87 ? -1.377 4.141 -7.227 1 63.47 87 PHE A N 1
ATOM 692 C CA . PHE A 1 87 ? -0.998 3.145 -6.234 1 63.47 87 PHE A CA 1
ATOM 693 C C . PHE A 1 87 ? -0.588 1.84 -6.906 1 63.47 87 PHE A C 1
ATOM 695 O O . PHE A 1 87 ? -1.431 1.126 -7.453 1 63.47 87 PHE A O 1
ATOM 702 N N . VAL A 1 88 ? 0.484 1.861 -7.508 1 64.88 88 VAL A N 1
ATOM 703 C CA . VAL A 1 88 ? 1.01 0.679 -8.18 1 64.88 88 VAL A CA 1
ATOM 704 C C . VAL A 1 88 ? 1.547 -0.31 -7.148 1 64.88 88 VAL A C 1
ATOM 706 O O . VAL A 1 88 ? 2.67 -0.16 -6.66 1 64.88 88 VAL A O 1
ATOM 709 N N . LEU A 1 89 ? 0.61 -1.209 -6.723 1 67.81 89 LEU A N 1
ATOM 710 C CA . LEU A 1 89 ? 1.035 -2.221 -5.762 1 67.81 89 LEU A CA 1
ATOM 711 C C . LEU A 1 89 ? 1.813 -3.334 -6.453 1 67.81 89 LEU A C 1
ATOM 713 O O . LEU A 1 89 ? 2.783 -3.857 -5.898 1 67.81 89 LEU A O 1
ATOM 717 N N . LEU A 1 90 ? 1.38 -3.666 -7.703 1 69.31 90 LEU A N 1
ATOM 718 C CA . LEU A 1 90 ? 2.025 -4.684 -8.523 1 69.31 90 LEU A CA 1
ATOM 719 C C . LEU A 1 90 ? 2.344 -4.133 -9.914 1 69.31 90 LEU A C 1
ATOM 721 O O . LEU A 1 90 ? 1.716 -3.176 -10.367 1 69.31 90 LEU A O 1
ATOM 725 N N . GLU A 1 91 ? 3.355 -4.648 -10.516 1 67.69 91 GLU A N 1
ATOM 726 C CA . GLU A 1 91 ? 3.703 -4.227 -11.867 1 67.69 91 GLU A CA 1
ATOM 727 C C . GLU A 1 91 ? 2.477 -4.223 -12.773 1 67.69 91 GLU A C 1
ATOM 729 O O . GLU A 1 91 ? 2.354 -3.367 -13.656 1 67.69 91 GLU A O 1
ATOM 734 N N . CYS A 1 92 ? 1.665 -5.113 -12.391 1 68.94 92 CYS A N 1
ATOM 735 C CA . CYS A 1 92 ? 0.501 -5.27 -13.258 1 68.94 92 CYS A CA 1
ATOM 736 C C . CYS A 1 92 ? -0.397 -4.043 -13.188 1 68.94 92 CYS A C 1
ATOM 738 O O . CYS A 1 92 ? -1.218 -3.818 -14.078 1 68.94 92 CYS A O 1
ATOM 740 N N . PHE A 1 93 ? -0.144 -3.359 -12.156 1 66 93 PHE A N 1
ATOM 741 C CA . PHE A 1 93 ? -0.991 -2.182 -12 1 66 93 PHE A CA 1
ATOM 742 C C . PHE A 1 93 ? -0.372 -0.973 -12.688 1 66 93 PHE A C 1
ATOM 744 O O . PHE A 1 93 ? -1.01 0.075 -12.805 1 66 93 PHE A O 1
ATOM 751 N N . ASP A 1 94 ? 0.93 -1.233 -13 1 67.31 94 ASP A N 1
ATOM 752 C CA . ASP A 1 94 ? 1.587 -0.143 -13.711 1 67.31 94 ASP A CA 1
ATOM 753 C C . ASP A 1 94 ? 1.427 -0.301 -15.219 1 67.31 94 ASP A C 1
ATOM 755 O O . ASP A 1 94 ? 2.045 -1.178 -15.828 1 67.31 94 ASP A O 1
ATOM 759 N N . LYS A 1 95 ? 0.638 0.475 -15.797 1 62.5 95 LYS A N 1
ATOM 760 C CA . LYS A 1 95 ? 0.347 0.404 -17.234 1 62.5 95 LYS A CA 1
ATOM 761 C C . LYS A 1 95 ? 1.626 0.498 -18.062 1 62.5 95 LYS A C 1
ATOM 763 O O . LYS A 1 95 ? 1.72 -0.091 -19.141 1 62.5 95 LYS A O 1
ATOM 768 N N . GLY A 1 96 ? 2.527 1.215 -17.547 1 61.25 96 GLY A N 1
ATOM 769 C CA . GLY A 1 96 ? 3.748 1.409 -18.328 1 61.25 96 GLY A CA 1
ATOM 770 C C . GLY A 1 96 ? 4.73 0.262 -18.172 1 61.25 96 GLY A C 1
ATOM 771 O O . GLY A 1 96 ? 5.582 0.056 -19.047 1 61.25 96 GLY A O 1
ATOM 772 N N . THR A 1 97 ? 4.484 -0.488 -17.125 1 64.25 97 THR A N 1
ATOM 773 C CA . THR A 1 97 ? 5.5 -1.501 -16.859 1 64.25 97 THR A CA 1
ATOM 774 C C . THR A 1 97 ? 4.867 -2.883 -16.734 1 64.25 97 THR A C 1
ATOM 776 O O . THR A 1 97 ? 5.539 -3.85 -16.375 1 64.25 97 THR A O 1
ATOM 779 N N . ASN A 1 98 ? 3.572 -2.826 -17.094 1 63.5 98 ASN A N 1
ATOM 780 C CA . ASN A 1 98 ? 2.93 -4.129 -16.953 1 63.5 98 ASN A CA 1
ATOM 781 C C . ASN A 1 98 ? 3.443 -5.121 -17.984 1 63.5 98 ASN A C 1
ATOM 783 O O . ASN A 1 98 ? 3.18 -4.973 -19.188 1 63.5 98 ASN A O 1
ATOM 787 N N . HIS A 1 99 ? 4.176 -6.023 -17.578 1 72 99 HIS A N 1
ATOM 788 C CA . HIS A 1 99 ? 4.75 -6.996 -18.5 1 72 99 HIS A CA 1
ATOM 789 C C . HIS A 1 99 ? 4.277 -8.414 -18.172 1 72 99 HIS A C 1
ATOM 791 O O . HIS A 1 99 ? 4.742 -9.383 -18.766 1 72 99 HIS A O 1
ATOM 797 N N . CYS A 1 100 ? 3.215 -8.391 -17.391 1 84.38 100 CYS A N 1
ATOM 798 C CA . CYS A 1 100 ? 2.818 -9.75 -17.031 1 84.38 100 CYS A CA 1
ATOM 799 C C . CYS A 1 100 ? 1.85 -10.312 -18.062 1 84.38 100 CYS A C 1
ATOM 801 O O . CYS A 1 100 ? 0.814 -9.711 -18.344 1 84.38 100 CYS A O 1
ATOM 803 N N . VAL A 1 101 ? 2.092 -11.414 -18.609 1 86.75 101 VAL A N 1
ATOM 804 C CA . VAL A 1 101 ? 1.399 -12.031 -19.734 1 86.75 101 VAL A CA 1
ATOM 805 C C . VAL A 1 101 ? -0.018 -12.422 -19.328 1 86.75 101 VAL A C 1
ATOM 807 O O . VAL A 1 101 ? -0.92 -12.492 -20.172 1 86.75 101 VAL A O 1
ATOM 810 N N . ILE A 1 102 ? -0.278 -12.625 -18.062 1 88.06 102 ILE A N 1
ATOM 811 C CA . ILE A 1 102 ? -1.597 -13.109 -17.672 1 88.06 102 ILE A CA 1
ATOM 812 C C . ILE A 1 102 ? -2.447 -11.945 -17.172 1 88.06 102 ILE A C 1
ATOM 814 O O . ILE A 1 102 ? -3.568 -12.148 -16.688 1 88.06 102 ILE A O 1
ATOM 818 N N . SER A 1 103 ? -1.979 -10.82 -17.234 1 87.69 103 SER A N 1
ATOM 819 C CA . SER A 1 103 ? -2.625 -9.633 -16.688 1 87.69 103 SER A CA 1
ATOM 820 C C . SER A 1 103 ? -4.082 -9.547 -17.125 1 87.69 103 SER A C 1
ATOM 822 O O . SER A 1 103 ? -4.965 -9.25 -16.328 1 87.69 103 SER A O 1
ATOM 824 N N . PRO A 1 104 ? -4.418 -9.844 -18.406 1 86.38 104 PRO A N 1
ATOM 825 C CA . PRO A 1 104 ? -5.809 -9.703 -18.844 1 86.38 104 PRO A CA 1
ATOM 826 C C . PRO A 1 104 ? -6.758 -10.656 -18.109 1 86.38 104 PRO A C 1
ATOM 828 O O . PRO A 1 104 ? -7.953 -10.367 -18 1 86.38 104 PRO A O 1
ATOM 831 N N . GLY A 1 105 ? -6.277 -11.773 -17.625 1 88.5 105 GLY A N 1
ATOM 832 C CA . GLY A 1 105 ? -7.098 -12.758 -16.938 1 88.5 105 GLY A CA 1
ATOM 833 C C . GLY A 1 105 ? -6.668 -13 -15.508 1 88.5 105 GLY A C 1
ATOM 834 O O . GLY A 1 105 ? -7.113 -13.953 -14.867 1 88.5 105 GLY A O 1
ATOM 835 N N . CYS A 1 106 ? -5.875 -12.117 -14.977 1 90.88 106 CYS A N 1
ATOM 836 C CA . CYS A 1 106 ? -5.281 -12.352 -13.672 1 90.88 106 CYS A CA 1
ATOM 837 C C . CYS A 1 106 ? -6.273 -12.039 -12.555 1 90.88 106 CYS A C 1
ATOM 839 O O . CYS A 1 106 ? -6.688 -10.891 -12.398 1 90.88 106 CYS A O 1
ATOM 841 N N . THR A 1 107 ? -6.656 -12.977 -11.805 1 92.56 107 THR A N 1
ATOM 842 C CA . THR A 1 107 ? -7.562 -12.805 -10.68 1 92.56 107 THR A CA 1
ATOM 843 C C . THR A 1 107 ? -6.871 -12.062 -9.539 1 92.56 107 THR A C 1
ATOM 845 O O . THR A 1 107 ? -7.527 -11.391 -8.742 1 92.56 107 THR A O 1
ATOM 848 N N . LEU A 1 108 ? -5.531 -12.234 -9.453 1 91.25 108 LEU A N 1
ATOM 849 C CA . LEU A 1 108 ? -4.785 -11.539 -8.406 1 91.25 108 LEU A CA 1
ATOM 850 C C . LEU A 1 108 ? -4.977 -10.031 -8.516 1 91.25 108 LEU A C 1
ATOM 852 O O . LEU A 1 108 ? -5.156 -9.352 -7.504 1 91.25 108 LEU A O 1
ATOM 856 N N . LYS A 1 109 ? -4.934 -9.547 -9.727 1 87.75 109 LYS A N 1
ATOM 857 C CA . LYS A 1 109 ? -5.141 -8.125 -9.969 1 87.75 109 LYS A CA 1
ATOM 858 C C . LYS A 1 109 ? -6.48 -7.656 -9.406 1 87.75 109 LYS A C 1
ATOM 860 O O . LYS A 1 109 ? -6.551 -6.621 -8.742 1 87.75 109 LYS A O 1
ATOM 865 N N . HIS A 1 110 ? -7.48 -8.43 -9.703 1 91.06 110 HIS A N 1
ATOM 866 C CA . HIS A 1 110 ? -8.82 -8.102 -9.234 1 91.06 110 HIS A CA 1
ATOM 867 C C . HIS A 1 110 ? -8.906 -8.141 -7.715 1 91.06 110 HIS A C 1
ATOM 869 O O . HIS A 1 110 ? -9.508 -7.266 -7.098 1 91.06 110 HIS A O 1
ATOM 875 N N . VAL A 1 111 ? -8.297 -9.109 -7.172 1 93.56 111 VAL A N 1
ATOM 876 C CA . VAL A 1 111 ? -8.312 -9.297 -5.72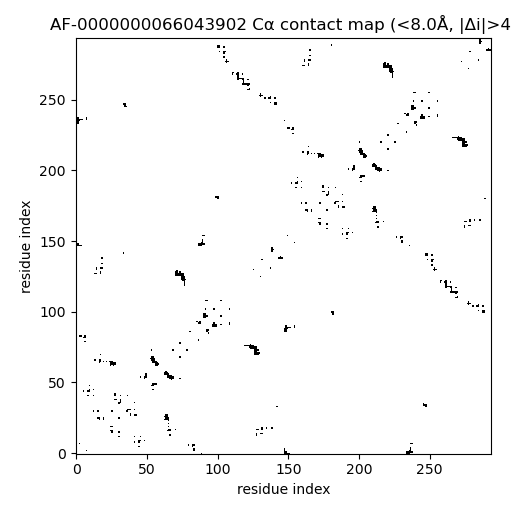3 1 93.56 111 VAL A CA 1
ATOM 877 C C . VAL A 1 111 ? -7.598 -8.125 -5.047 1 93.56 111 VAL A C 1
ATOM 879 O O . VAL A 1 111 ? -8.078 -7.59 -4.047 1 93.56 111 VAL A O 1
ATOM 882 N N . ILE A 1 112 ? -6.488 -7.711 -5.555 1 90.44 112 ILE A N 1
ATOM 883 C CA . ILE A 1 112 ? -5.727 -6.598 -5.004 1 90.44 112 ILE A CA 1
ATOM 884 C C . ILE A 1 112 ? -6.539 -5.312 -5.113 1 90.44 112 ILE A C 1
ATOM 886 O O . ILE A 1 112 ? -6.57 -4.508 -4.18 1 90.44 112 ILE A O 1
ATOM 890 N N . ASN A 1 113 ? -7.195 -5.148 -6.262 1 89.75 113 ASN A N 1
ATOM 891 C CA . ASN A 1 113 ? -8.039 -3.975 -6.434 1 89.75 113 ASN A CA 1
ATOM 892 C C . ASN A 1 113 ? -9.156 -3.932 -5.395 1 89.75 113 ASN A C 1
ATOM 894 O O . ASN A 1 113 ? -9.453 -2.875 -4.832 1 89.75 113 ASN A O 1
ATOM 898 N N . LYS A 1 114 ? -9.75 -5.09 -5.215 1 94.75 114 LYS A N 1
ATOM 899 C CA . LYS A 1 114 ? -10.781 -5.176 -4.191 1 94.75 114 LYS A CA 1
ATOM 900 C C . LYS A 1 114 ? -10.234 -4.805 -2.818 1 94.75 114 LYS A C 1
ATOM 902 O O . LYS A 1 114 ? -10.891 -4.098 -2.049 1 94.75 114 LYS A O 1
ATOM 907 N N . ALA A 1 115 ? -9.062 -5.285 -2.48 1 92.69 115 ALA A N 1
ATOM 908 C CA . ALA A 1 115 ? -8.406 -4.961 -1.216 1 92.69 115 ALA A CA 1
ATOM 909 C C . ALA A 1 115 ? -8.102 -3.469 -1.122 1 92.69 115 ALA A C 1
ATOM 911 O O . ALA A 1 115 ? -8.281 -2.855 -0.067 1 92.69 115 ALA A O 1
ATOM 912 N N . LEU A 1 116 ? -7.633 -2.85 -2.221 1 89.88 116 LEU A N 1
ATOM 913 C CA . LEU A 1 116 ? -7.344 -1.421 -2.258 1 89.88 116 LEU A CA 1
ATOM 914 C C . LEU A 1 116 ? -8.609 -0.602 -2.02 1 89.88 116 LEU A C 1
ATOM 916 O O . LEU A 1 116 ? -8.57 0.418 -1.328 1 89.88 116 LEU A O 1
ATOM 920 N N . VAL A 1 117 ? -9.703 -1.02 -2.623 1 93.31 117 VAL A N 1
ATOM 921 C CA . VAL A 1 117 ? -10.977 -0.338 -2.422 1 93.31 117 VAL A CA 1
ATOM 922 C C . VAL A 1 117 ? -11.328 -0.337 -0.937 1 93.31 117 VAL A C 1
ATOM 924 O O . VAL A 1 117 ? -11.734 0.692 -0.389 1 93.31 117 VAL A O 1
ATOM 927 N N . ALA A 1 118 ? -11.156 -1.464 -0.275 1 95.62 118 ALA A N 1
ATOM 928 C CA . ALA A 1 118 ? -11.422 -1.556 1.159 1 95.62 118 ALA A CA 1
ATOM 929 C C . ALA A 1 118 ? -10.492 -0.636 1.946 1 95.62 118 ALA A C 1
ATOM 931 O O . ALA A 1 118 ? -10.914 0.013 2.904 1 95.62 118 ALA A O 1
ATOM 932 N N . PHE A 1 119 ? -9.281 -0.583 1.604 1 93 119 PHE A N 1
ATOM 933 C CA . PHE A 1 119 ? -8.273 0.287 2.201 1 93 119 PHE A CA 1
ATOM 934 C C . PHE A 1 119 ? -8.711 1.746 2.135 1 93 119 PHE A C 1
ATOM 936 O O . PHE A 1 119 ? -8.781 2.426 3.16 1 93 119 PHE A O 1
ATOM 943 N N . PHE A 1 120 ? -9.133 2.182 0.974 1 93.38 120 PHE A N 1
ATOM 944 C CA . PHE A 1 120 ? -9.469 3.588 0.778 1 93.38 120 PHE A CA 1
ATOM 945 C C . PHE A 1 120 ? -10.82 3.912 1.404 1 93.38 120 PHE A C 1
ATOM 947 O O . PHE A 1 120 ? -11.039 5.031 1.869 1 93.38 120 PHE A O 1
ATOM 954 N N . LYS A 1 121 ? -11.711 2.969 1.375 1 97.19 121 LYS A N 1
ATOM 955 C CA . LYS A 1 121 ? -13 3.189 2.031 1 97.19 121 LYS A CA 1
ATOM 956 C C . LYS A 1 121 ? -12.805 3.582 3.494 1 97.19 121 LYS A C 1
ATOM 958 O O . LYS A 1 121 ? -13.492 4.473 3.998 1 97.19 121 LYS A O 1
ATOM 963 N N . VAL A 1 122 ? -11.836 2.934 4.141 1 97.5 122 VAL A N 1
ATOM 964 C CA . VAL A 1 122 ? -11.539 3.273 5.527 1 97.5 122 VAL A CA 1
ATOM 965 C C . VAL A 1 122 ? -10.969 4.691 5.602 1 97.5 122 VAL A C 1
ATOM 967 O O . VAL A 1 122 ? -11.406 5.5 6.422 1 97.5 122 VAL A O 1
ATOM 970 N N . LEU A 1 123 ? -10 5.012 4.746 1 95.19 123 LEU A N 1
ATOM 971 C CA . LEU A 1 123 ? -9.359 6.324 4.762 1 95.19 123 LEU A CA 1
ATOM 972 C C . LEU A 1 123 ? -10.375 7.426 4.496 1 95.19 123 LEU A C 1
ATOM 974 O O . LEU A 1 123 ? -10.273 8.523 5.055 1 95.19 123 LEU A O 1
ATOM 978 N N . GLU A 1 124 ? -11.383 7.156 3.67 1 97.44 124 GLU A N 1
ATOM 979 C CA . GLU A 1 124 ? -12.383 8.141 3.271 1 97.44 124 GLU A CA 1
ATOM 980 C C . GLU A 1 124 ? -13.32 8.477 4.426 1 97.44 124 GLU A C 1
ATOM 982 O O . GLU A 1 124 ? -14.07 9.453 4.363 1 97.44 124 GLU A O 1
ATOM 987 N N . GLU A 1 125 ? -13.281 7.727 5.449 1 98.19 125 GLU A N 1
ATOM 988 C CA . GLU A 1 125 ? -14.109 7.984 6.621 1 98.19 125 GLU A CA 1
ATOM 989 C C . GLU A 1 125 ? -13.5 9.07 7.5 1 98.19 125 GLU A C 1
ATOM 991 O O . GLU A 1 125 ? -14.117 9.516 8.469 1 98.19 125 GLU A O 1
ATOM 996 N N . TYR A 1 126 ? -12.328 9.555 7.133 1 98.31 126 TYR A N 1
ATOM 997 C CA . TYR A 1 126 ? -11.609 10.484 7.996 1 98.31 126 TYR A CA 1
ATOM 998 C C . TYR A 1 126 ? -11.305 11.789 7.262 1 98.31 126 TYR A C 1
ATOM 1000 O O . TYR A 1 126 ? -11.07 11.781 6.051 1 98.31 126 TYR A O 1
ATOM 1008 N N . THR A 1 127 ? -11.281 12.844 7.969 1 98.38 127 THR A N 1
ATOM 1009 C CA . THR A 1 127 ? -10.867 14.156 7.488 1 98.38 127 THR A CA 1
ATOM 1010 C C . THR A 1 127 ? -9.625 14.633 8.234 1 98.38 127 THR A C 1
ATOM 1012 O O . THR A 1 127 ? -9.195 14 9.203 1 98.38 127 THR A O 1
ATOM 1015 N N . LEU A 1 128 ? -9.062 15.75 7.773 1 98.06 128 LEU A N 1
ATOM 1016 C CA . LEU A 1 128 ? -7.941 16.359 8.484 1 98.06 128 LEU A CA 1
ATOM 1017 C C . LEU A 1 128 ? -8.336 16.703 9.922 1 98.06 128 LEU A C 1
ATOM 1019 O O . LEU A 1 128 ? -7.516 16.578 10.836 1 98.06 128 LEU A O 1
ATOM 1023 N N . GLU A 1 129 ? -9.547 17.172 10.109 1 97.69 129 GLU A N 1
ATOM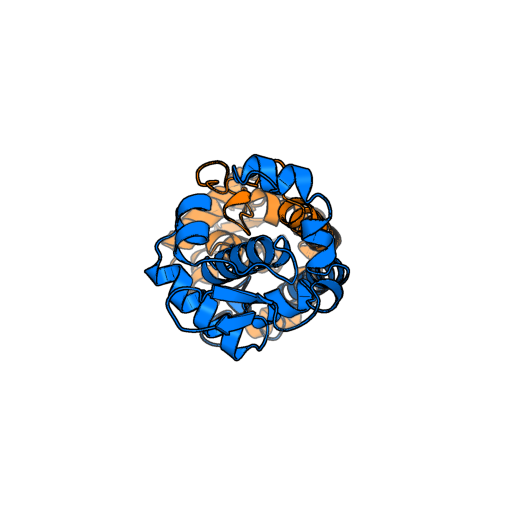 1024 C CA . GLU A 1 129 ? -10.023 17.5 11.453 1 97.69 129 GLU A CA 1
ATOM 1025 C C . GLU A 1 129 ? -9.898 16.297 12.391 1 97.69 129 GLU A C 1
ATOM 1027 O O . GLU A 1 129 ? -9.523 16.453 13.555 1 97.69 129 GLU A O 1
ATOM 1032 N N . ASP A 1 130 ? -10.164 15.109 11.898 1 97.69 130 ASP A N 1
ATOM 1033 C CA . ASP A 1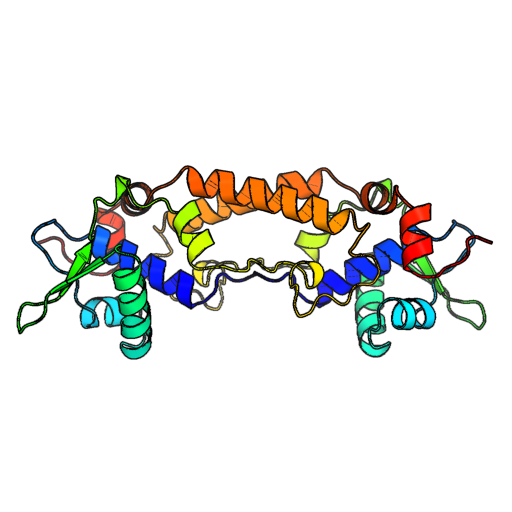 130 ? -10.062 13.891 12.688 1 97.69 130 ASP A CA 1
ATOM 1034 C C . ASP A 1 130 ? -8.617 13.617 13.102 1 97.69 130 ASP A C 1
ATOM 1036 O O . ASP A 1 130 ? -8.367 13.008 14.141 1 97.69 130 ASP A O 1
ATOM 1040 N N . LEU A 1 131 ? -7.645 14.047 12.336 1 96.62 131 LEU A N 1
ATOM 1041 C CA . LEU A 1 131 ? -6.238 13.766 12.586 1 96.62 131 LEU A CA 1
ATOM 1042 C C . LEU A 1 131 ? -5.676 14.703 13.648 1 96.62 131 LEU A C 1
ATOM 1044 O O . LEU A 1 131 ? -4.613 14.438 14.219 1 96.62 131 LEU A O 1
ATOM 1048 N N . ILE A 1 132 ? -6.328 15.766 13.859 1 96 132 ILE A N 1
ATOM 1049 C CA . ILE A 1 132 ? -5.742 16.75 14.758 1 96 132 ILE A CA 1
ATOM 1050 C C . ILE A 1 132 ? -6.648 16.938 15.969 1 96 132 ILE A C 1
ATOM 1052 O O . ILE A 1 132 ? -6.613 18 16.625 1 96 132 ILE A O 1
ATOM 1056 N N . LYS A 1 133 ? -7.531 16.031 16.219 1 93.69 133 LYS A N 1
ATOM 1057 C CA . LYS A 1 133 ? -8.453 16.109 17.344 1 93.69 133 LYS A CA 1
ATOM 1058 C C . LYS A 1 133 ? -7.691 16.188 18.672 1 93.69 133 LYS A C 1
ATOM 1060 O O . LYS A 1 133 ? -8.125 16.859 19.594 1 93.69 133 LYS A O 1
ATOM 1065 N N . ASN A 1 134 ? -6.59 15.5 18.75 1 92.06 134 ASN A N 1
ATOM 1066 C CA . ASN A 1 134 ? -5.746 15.539 19.938 1 92.06 134 ASN A CA 1
ATOM 1067 C C . ASN A 1 134 ? -4.703 16.641 19.844 1 92.06 134 ASN A C 1
ATOM 1069 O O . ASN A 1 134 ? -3.512 16.406 20.047 1 92.06 134 ASN A O 1
ATOM 1073 N N . GLU A 1 135 ? -5.164 17.781 19.688 1 89.88 135 GLU A N 1
ATOM 1074 C CA . GLU A 1 135 ? -4.34 18.938 19.375 1 89.88 135 GLU A CA 1
ATOM 1075 C C . GLU A 1 135 ? -3.287 19.172 20.453 1 89.88 135 GLU A C 1
ATOM 1077 O O . GLU A 1 135 ? -2.109 19.375 20.156 1 89.88 135 GLU A O 1
ATOM 1082 N N . GLU A 1 136 ? -3.721 19.109 21.703 1 90.5 136 GLU A N 1
ATOM 1083 C CA . GLU A 1 136 ? -2.807 19.391 22.812 1 90.5 136 GLU A CA 1
ATOM 1084 C C . GLU A 1 136 ? -1.633 18.422 22.812 1 90.5 136 GLU A C 1
ATOM 1086 O O . GLU A 1 136 ? -0.482 18.828 22.984 1 90.5 136 GLU A O 1
ATOM 1091 N N . GLU A 1 137 ? -1.925 17.203 22.594 1 92.25 137 GLU A N 1
ATOM 1092 C CA . GLU A 1 137 ? -0.881 16.172 22.562 1 92.25 137 GLU A CA 1
ATOM 1093 C C . GLU A 1 137 ? 0.068 16.406 21.391 1 92.25 137 GLU A C 1
ATOM 1095 O O . GLU A 1 137 ? 1.288 16.312 21.547 1 92.25 137 GLU A O 1
ATOM 1100 N N . LEU A 1 138 ? -0.432 16.688 20.266 1 92.19 138 LEU A N 1
ATOM 1101 C CA . LEU A 1 138 ? 0.375 16.906 19.062 1 92.19 138 LEU A CA 1
ATOM 1102 C C . LEU A 1 138 ? 1.285 18.109 19.219 1 92.19 138 LEU A C 1
ATOM 1104 O O . LEU A 1 138 ? 2.473 18.047 18.891 1 92.19 138 LEU A O 1
ATOM 1108 N N . LEU A 1 139 ? 0.705 19.156 19.781 1 91.31 139 LEU A N 1
ATOM 1109 C CA . LEU A 1 139 ? 1.488 20.359 20 1 91.31 139 LEU A CA 1
ATOM 1110 C C . LEU A 1 139 ? 2.635 20.109 20.969 1 91.31 139 LEU A C 1
ATOM 1112 O O . LEU A 1 139 ? 3.752 20.578 20.75 1 91.31 139 LEU A O 1
ATOM 1116 N N . ALA A 1 140 ? 2.307 19.391 22.031 1 90.81 140 ALA A N 1
ATOM 1117 C CA . ALA A 1 140 ? 3.336 19.031 23 1 90.81 140 ALA A CA 1
ATOM 1118 C C . ALA A 1 140 ? 4.457 18.219 22.344 1 90.81 140 ALA A C 1
ATOM 1120 O O . ALA A 1 140 ? 5.637 18.469 22.594 1 90.81 140 ALA A O 1
ATOM 1121 N N . LEU A 1 141 ? 4.105 17.359 21.469 1 88.38 141 LEU A N 1
ATOM 1122 C CA . LEU A 1 141 ? 5.086 16.516 20.781 1 88.38 141 LEU A CA 1
ATOM 1123 C C . LEU A 1 141 ? 5.922 17.344 19.812 1 88.38 141 LEU A C 1
ATOM 1125 O O . LEU A 1 141 ? 7.098 17.031 19.594 1 88.38 141 LEU A O 1
ATOM 1129 N N . MET A 1 142 ? 5.402 18.359 19.297 1 89.62 142 MET A N 1
ATOM 1130 C CA . MET A 1 142 ? 6.109 19.234 18.359 1 89.62 142 MET A CA 1
ATOM 1131 C C . MET A 1 142 ? 6.941 20.266 19.109 1 89.62 142 MET A C 1
ATOM 1133 O O . MET A 1 142 ? 7.738 20.984 18.5 1 89.62 142 MET A O 1
ATOM 1137 N N . GLY A 1 143 ? 6.664 20.328 20.359 1 87.19 143 GLY A N 1
ATOM 1138 C CA . GLY A 1 143 ? 7.375 21.312 21.172 1 87.19 143 GLY A CA 1
ATOM 1139 C C . GLY A 1 143 ? 6.836 22.719 21 1 87.19 143 GLY A C 1
ATOM 1140 O O . GLY A 1 143 ? 7.586 23.703 21.109 1 87.19 143 GLY A O 1
ATOM 1141 N N . ILE A 1 144 ? 5.602 22.766 20.547 1 80.5 144 ILE A N 1
ATOM 1142 C CA . ILE A 1 144 ? 4.992 24.078 20.328 1 80.5 144 ILE A CA 1
ATOM 1143 C C . ILE A 1 144 ? 4.117 24.453 21.516 1 80.5 144 ILE A C 1
ATOM 1145 O O . ILE A 1 144 ? 3.332 23.625 22 1 80.5 144 ILE A O 1
ATOM 1149 N N . GLU A 1 145 ? 4.527 25.453 22.297 1 66.69 145 GLU A N 1
ATOM 1150 C CA . GLU A 1 145 ? 3.779 25.938 23.438 1 66.69 145 GLU A CA 1
ATOM 1151 C C . GLU A 1 145 ? 2.559 26.75 23 1 66.69 145 GLU A C 1
ATOM 1153 O O . GLU A 1 145 ? 2.633 27.531 22.062 1 66.69 145 GLU A O 1
ATOM 1158 N N . LYS A 1 146 ? 1.237 26.078 23.125 1 59.47 146 LYS A N 1
ATOM 1159 C CA . LYS A 1 146 ? 0.051 26.906 22.906 1 59.47 146 LYS A CA 1
ATOM 1160 C C . LYS A 1 146 ? 0.164 28.234 23.625 1 59.47 146 LYS A C 1
ATOM 1162 O O . LYS A 1 146 ? 0.504 28.281 24.812 1 59.47 146 LYS A O 1
ATOM 1167 N N . VAL A 1 147 ? 0.286 29.328 22.844 1 46.19 147 VAL A N 1
ATOM 1168 C CA . VAL A 1 147 ? 0.193 30.625 23.516 1 46.19 147 VAL A CA 1
ATOM 1169 C C . VAL A 1 147 ? -1.213 30.812 24.078 1 46.19 147 VAL A C 1
ATOM 1171 O O . VAL A 1 147 ? -2.195 30.391 23.469 1 46.19 147 VAL A O 1
ATOM 1174 N N . MET B 1 1 ? 2.479 2.152 -2.809 1 40.31 1 MET B N 1
ATOM 1175 C CA . MET B 1 1 ? 3.434 1.208 -2.236 1 40.31 1 MET B CA 1
ATOM 1176 C C . MET B 1 1 ? 3.438 -0.103 -3.014 1 40.31 1 MET B C 1
ATOM 1178 O O . MET B 1 1 ? 2.379 -0.604 -3.398 1 40.31 1 MET B O 1
ATOM 1182 N N . ASN B 1 2 ? 4.496 -0.31 -3.793 1 58.06 2 ASN B N 1
ATOM 1183 C CA . ASN B 1 2 ? 4.551 -1.448 -4.703 1 58.06 2 ASN B CA 1
ATOM 1184 C C . ASN B 1 2 ? 4.883 -2.742 -3.967 1 58.06 2 ASN B C 1
ATOM 1186 O O . ASN B 1 2 ? 5.598 -2.723 -2.963 1 58.06 2 ASN B O 1
ATOM 1190 N N . LEU B 1 3 ? 4.012 -3.6 -4.008 1 69.88 3 LEU B N 1
ATOM 1191 C CA . LEU B 1 3 ? 4.551 -4.883 -3.576 1 69.88 3 LEU B CA 1
ATOM 1192 C C . LEU B 1 3 ? 5.977 -5.074 -4.086 1 69.88 3 LEU B C 1
ATOM 1194 O O . LEU B 1 3 ? 6.316 -4.609 -5.176 1 69.88 3 LEU B O 1
ATOM 1198 N N . LYS B 1 4 ? 6.785 -5.52 -3.211 1 74.88 4 LYS B N 1
ATOM 1199 C CA . LYS B 1 4 ? 8.141 -5.848 -3.633 1 74.88 4 LYS B CA 1
ATOM 1200 C C . LYS B 1 4 ? 8.133 -6.766 -4.852 1 74.88 4 LYS B C 1
ATOM 1202 O O . LYS B 1 4 ? 7.254 -7.621 -4.984 1 74.88 4 LYS B O 1
ATOM 1207 N N . LYS B 1 5 ? 9.039 -6.496 -5.742 1 82 5 LYS B N 1
ATOM 1208 C CA . LYS B 1 5 ? 9.227 -7.336 -6.922 1 82 5 LYS B CA 1
ATOM 1209 C C . LYS B 1 5 ? 9.305 -8.812 -6.539 1 82 5 LYS B C 1
ATOM 1211 O O . LYS B 1 5 ? 8.758 -9.664 -7.234 1 82 5 LYS B O 1
ATOM 1216 N N . TYR B 1 6 ? 9.875 -8.992 -5.43 1 85.25 6 TYR B N 1
ATOM 1217 C CA . TYR B 1 6 ? 10.047 -10.344 -4.918 1 85.25 6 TYR B CA 1
ATOM 1218 C C . TYR B 1 6 ? 8.695 -11 -4.652 1 85.25 6 TYR B C 1
ATOM 1220 O O . TYR B 1 6 ? 8.484 -12.164 -4.996 1 85.25 6 TYR B O 1
ATOM 1228 N N . THR B 1 7 ? 7.832 -10.297 -4.023 1 88.69 7 THR B N 1
ATOM 1229 C CA . THR B 1 7 ? 6.492 -10.797 -3.732 1 88.69 7 THR B CA 1
ATOM 1230 C C . THR B 1 7 ? 5.719 -11.062 -5.023 1 88.69 7 THR B C 1
ATOM 1232 O O . THR B 1 7 ? 5.043 -12.078 -5.152 1 88.69 7 THR B O 1
ATOM 1235 N N . ASP B 1 8 ? 5.871 -10.141 -5.969 1 87.81 8 ASP B N 1
ATOM 1236 C CA . ASP B 1 8 ? 5.23 -10.312 -7.273 1 87.81 8 ASP B CA 1
ATOM 1237 C C . ASP B 1 8 ? 5.703 -11.594 -7.949 1 87.81 8 ASP B C 1
ATOM 1239 O O . ASP B 1 8 ? 4.887 -12.398 -8.406 1 87.81 8 ASP B O 1
ATOM 1243 N N . TYR B 1 9 ? 6.957 -11.82 -7.977 1 92 9 TYR B N 1
ATOM 1244 C CA . TYR B 1 9 ? 7.527 -13.008 -8.609 1 92 9 TYR B CA 1
ATOM 1245 C C . TYR B 1 9 ? 7.082 -14.273 -7.895 1 92 9 TYR B C 1
ATOM 1247 O O . TYR B 1 9 ? 6.785 -15.289 -8.531 1 92 9 TYR B O 1
ATOM 1255 N N . ALA B 1 10 ? 7.094 -14.195 -6.59 1 94.38 10 ALA B N 1
ATOM 1256 C CA . ALA B 1 10 ? 6.664 -15.344 -5.805 1 94.38 10 ALA B CA 1
ATOM 1257 C C . ALA B 1 10 ? 5.246 -15.766 -6.176 1 94.38 10 ALA B C 1
ATOM 1259 O O . ALA B 1 10 ? 4.973 -16.953 -6.383 1 94.38 10 ALA B O 1
ATOM 1260 N N . LEU B 1 11 ? 4.387 -14.781 -6.332 1 94.44 11 LEU B N 1
ATOM 1261 C CA . LEU B 1 11 ? 2.996 -15.062 -6.664 1 94.44 11 LEU B CA 1
ATOM 1262 C C . LEU B 1 11 ? 2.875 -15.609 -8.078 1 94.44 11 LEU B C 1
ATOM 1264 O O . LEU B 1 11 ? 2.094 -16.531 -8.328 1 94.44 11 LEU B O 1
ATOM 1268 N N . ARG B 1 12 ? 3.605 -15.133 -8.953 1 93.38 12 ARG B N 1
ATOM 1269 C CA . ARG B 1 12 ? 3.607 -15.641 -10.32 1 93.38 12 ARG B CA 1
ATOM 1270 C C . ARG B 1 12 ? 4.07 -17.094 -10.375 1 93.38 12 ARG B C 1
ATOM 1272 O O . ARG B 1 12 ? 3.482 -17.906 -11.086 1 93.38 12 ARG B O 1
ATOM 1279 N N . VAL B 1 13 ? 5.121 -17.375 -9.641 1 95.94 13 VAL B N 1
ATOM 1280 C CA . VAL B 1 13 ? 5.621 -18.75 -9.578 1 95.94 13 VAL B CA 1
ATOM 1281 C C . VAL B 1 13 ? 4.531 -19.672 -9.047 1 95.94 13 VAL B C 1
ATOM 1283 O O . VAL B 1 13 ? 4.285 -20.75 -9.617 1 95.94 13 VAL B O 1
ATOM 1286 N N . LEU B 1 14 ? 3.893 -19.266 -8.031 1 97.19 14 LEU B N 1
ATOM 1287 C CA . LEU B 1 14 ? 2.871 -20.094 -7.406 1 97.19 14 LEU B CA 1
ATOM 1288 C C . LEU B 1 14 ? 1.676 -20.281 -8.336 1 97.19 14 LEU B C 1
ATOM 1290 O O . LEU B 1 14 ? 1.103 -21.375 -8.398 1 97.19 14 LEU B O 1
ATOM 1294 N N . ILE B 1 15 ? 1.294 -19.203 -9.016 1 96.31 15 ILE B N 1
ATOM 1295 C CA . ILE B 1 15 ? 0.186 -19.297 -9.961 1 96.31 15 ILE B CA 1
ATOM 1296 C C . ILE B 1 15 ? 0.532 -20.297 -11.062 1 96.31 15 ILE B C 1
ATOM 1298 O O . ILE B 1 15 ? -0.26 -21.203 -11.367 1 96.31 15 ILE B O 1
ATOM 1302 N N . PHE B 1 16 ? 1.697 -20.172 -11.625 1 96 16 PHE B N 1
ATOM 1303 C CA . PHE B 1 16 ? 2.135 -21.062 -12.68 1 96 16 PHE B CA 1
ATOM 1304 C C . PHE B 1 16 ? 2.164 -22.516 -12.188 1 96 16 PHE B C 1
ATOM 1306 O O . PHE B 1 16 ? 1.605 -23.406 -12.836 1 96 16 PHE B O 1
ATOM 1313 N N . THR B 1 17 ? 2.814 -22.688 -11.086 1 96 17 THR B N 1
ATOM 1314 C CA . THR B 1 17 ? 2.955 -24.031 -10.523 1 96 17 THR B CA 1
ATOM 1315 C C . THR B 1 17 ? 1.591 -24.609 -10.164 1 96 17 THR B C 1
ATOM 1317 O O . THR B 1 17 ? 1.352 -25.812 -10.344 1 96 17 THR B O 1
ATOM 1320 N N . GLY B 1 18 ? 0.731 -23.781 -9.633 1 95.56 18 GLY B N 1
ATOM 1321 C CA . GLY B 1 18 ? -0.605 -24.219 -9.258 1 95.56 18 GLY B CA 1
ATOM 1322 C C . GLY B 1 18 ? -1.444 -24.656 -10.438 1 95.56 18 GLY B C 1
ATOM 1323 O O . GLY B 1 18 ? -2.424 -25.391 -10.273 1 95.56 18 GLY B O 1
ATOM 1324 N N . LEU B 1 19 ? -1.148 -24.219 -11.602 1 94.25 19 LEU B N 1
ATOM 1325 C CA . LEU B 1 19 ? -1.893 -24.562 -12.812 1 94.25 19 LEU B CA 1
ATOM 1326 C C . LEU B 1 19 ? -1.501 -25.938 -13.328 1 94.25 19 LEU B C 1
ATOM 1328 O O . LEU B 1 19 ? -2.197 -26.516 -14.164 1 94.25 19 LEU B O 1
ATOM 1332 N N . LYS B 1 20 ? -0.353 -26.359 -12.859 1 90.94 20 LYS B N 1
ATOM 1333 C CA . LYS B 1 20 ? 0.11 -27.672 -13.297 1 90.94 20 LYS B CA 1
ATOM 1334 C C . LYS B 1 20 ? -0.667 -28.781 -12.602 1 90.94 20 LYS B C 1
ATOM 1336 O O . LYS B 1 20 ? -1.054 -28.656 -11.438 1 90.94 20 LYS B O 1
ATOM 1341 N N . SER B 1 21 ? -0.891 -29.844 -13.359 1 80.56 21 SER B N 1
ATOM 1342 C CA . SER B 1 21 ? -1.517 -31.016 -12.766 1 80.56 21 SER B CA 1
ATOM 1343 C C . SER B 1 21 ? -0.585 -31.688 -11.758 1 80.56 21 SER B C 1
ATOM 1345 O O . SER B 1 21 ? 0.612 -31.391 -11.727 1 80.56 21 SER B O 1
ATOM 1347 N N . ASP B 1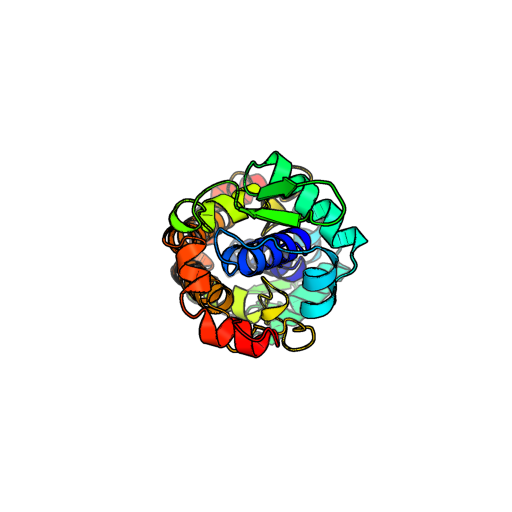 22 ? -1.176 -32.5 -10.898 1 77.44 22 ASP B N 1
ATOM 1348 C CA . ASP B 1 22 ? -0.419 -33.156 -9.844 1 77.44 22 ASP B CA 1
ATOM 1349 C C . ASP B 1 22 ? 0.724 -34 -10.43 1 77.44 22 ASP B C 1
ATOM 1351 O O . ASP B 1 22 ? 1.703 -34.281 -9.734 1 77.44 22 ASP B O 1
ATOM 1355 N N . GLN B 1 23 ? 0.651 -34.281 -11.633 1 77.69 23 GLN B N 1
ATOM 1356 C CA . GLN B 1 23 ? 1.647 -35.156 -12.242 1 77.69 23 GLN B CA 1
ATOM 1357 C C . GLN B 1 23 ? 2.664 -34.344 -13.047 1 77.69 23 GLN B C 1
ATOM 1359 O O . GLN B 1 23 ? 3.627 -34.906 -13.578 1 77.69 23 GLN B O 1
ATOM 1364 N N . GLU B 1 24 ? 2.48 -33.062 -13.062 1 88.5 24 GLU B N 1
ATOM 1365 C CA . GLU B 1 24 ? 3.373 -32.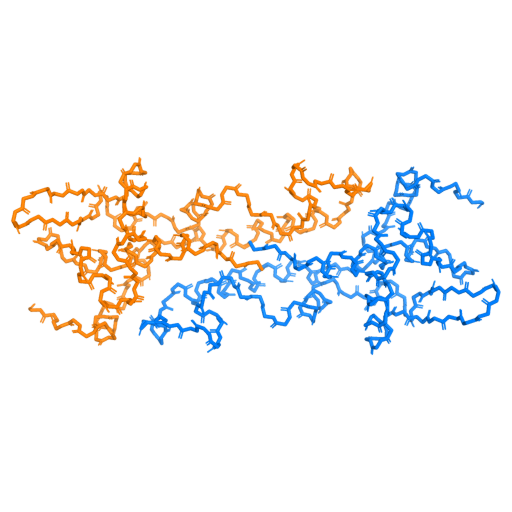25 -13.859 1 88.5 24 GLU B CA 1
ATOM 1366 C C . GLU B 1 24 ? 4.172 -31.281 -12.977 1 88.5 24 GLU B C 1
ATOM 1368 O O . GLU B 1 24 ? 3.648 -30.75 -12.008 1 88.5 24 GLU B O 1
ATOM 1373 N N . LEU B 1 25 ? 5.398 -31.234 -13.359 1 92.81 25 LEU B N 1
ATOM 1374 C CA . LEU B 1 25 ? 6.289 -30.328 -12.641 1 92.81 25 LEU B CA 1
ATOM 1375 C C . LEU B 1 25 ? 6.516 -29.047 -13.438 1 92.81 25 LEU B C 1
ATOM 1377 O O . LEU B 1 25 ? 6.625 -29.094 -14.664 1 92.81 25 LEU B O 1
ATOM 1381 N N . ALA B 1 26 ? 6.52 -27.953 -12.703 1 93.5 26 ALA B N 1
ATOM 1382 C CA . ALA B 1 26 ? 6.906 -26.688 -13.328 1 93.5 26 ALA B CA 1
ATOM 1383 C C . ALA B 1 26 ? 8.422 -26.578 -13.453 1 93.5 26 ALA B C 1
ATOM 1385 O O . ALA B 1 26 ? 9.164 -27.094 -12.609 1 93.5 26 ALA B O 1
ATOM 1386 N N . ASN B 1 27 ? 8.844 -25.922 -14.5 1 92 27 ASN B N 1
ATOM 1387 C CA . ASN B 1 27 ? 10.25 -25.703 -14.812 1 92 27 ASN B CA 1
ATOM 1388 C C . ASN B 1 27 ? 10.617 -24.234 -14.711 1 92 27 ASN B C 1
ATOM 1390 O O . ASN B 1 27 ? 9.914 -23.375 -15.234 1 92 27 ASN B O 1
ATOM 1394 N N . ILE B 1 28 ? 11.75 -24.016 -13.984 1 93.81 28 ILE B N 1
ATOM 1395 C CA . ILE B 1 28 ? 12.203 -22.641 -13.789 1 93.81 28 ILE B CA 1
ATOM 1396 C C . ILE B 1 28 ? 12.391 -21.953 -15.141 1 93.81 28 ILE B C 1
ATOM 1398 O O . ILE B 1 28 ? 12.047 -20.781 -15.312 1 93.81 28 ILE B O 1
ATOM 1402 N N . LYS B 1 29 ? 12.945 -22.734 -16.047 1 93.44 29 LYS B N 1
ATOM 1403 C CA . LYS B 1 29 ? 13.18 -22.188 -17.375 1 93.44 29 LYS B CA 1
ATOM 1404 C C . LYS B 1 29 ? 11.867 -21.781 -18.047 1 93.44 29 LYS B C 1
ATOM 1406 O O . LYS B 1 29 ? 11.773 -20.703 -18.641 1 93.44 29 LYS B O 1
ATOM 1411 N N . GLU B 1 30 ? 10.875 -22.641 -17.969 1 92.81 30 GLU B N 1
ATOM 1412 C CA . GLU B 1 30 ? 9.57 -22.344 -18.578 1 92.81 30 GLU B CA 1
ATOM 1413 C C . GLU B 1 30 ? 8.93 -21.125 -17.938 1 92.81 30 GLU B C 1
ATOM 1415 O O . GLU B 1 30 ? 8.391 -20.266 -18.641 1 92.81 30 GLU B O 1
ATOM 1420 N N . ILE B 1 31 ? 8.969 -21.047 -16.625 1 94.62 31 ILE B N 1
ATOM 1421 C CA . ILE B 1 31 ? 8.391 -19.922 -15.898 1 94.62 31 ILE B CA 1
ATOM 1422 C C . ILE B 1 31 ? 9.102 -18.625 -16.312 1 94.62 31 ILE B C 1
ATOM 1424 O O . ILE B 1 31 ? 8.453 -17.609 -16.562 1 94.62 31 ILE B O 1
ATOM 1428 N N . ALA B 1 32 ? 10.453 -18.688 -16.359 1 95.06 32 ALA B N 1
ATOM 1429 C CA . ALA B 1 32 ? 11.25 -17.531 -16.766 1 95.06 32 ALA B CA 1
ATOM 1430 C C . ALA B 1 32 ? 10.852 -17.047 -18.156 1 95.06 32 ALA B C 1
ATOM 1432 O O . ALA B 1 32 ? 10.703 -15.844 -18.375 1 95.06 32 ALA B O 1
ATOM 1433 N N . GLU B 1 33 ? 10.641 -17.953 -19.078 1 93.94 33 GLU B N 1
ATOM 1434 C CA . GLU B 1 33 ? 10.281 -17.625 -20.453 1 93.94 33 GLU B CA 1
ATOM 1435 C C . GLU B 1 33 ? 8.875 -17.047 -20.531 1 93.94 33 GLU B C 1
ATOM 1437 O O . GLU B 1 33 ? 8.648 -16.031 -21.203 1 93.94 33 GLU B O 1
ATOM 1442 N N . VAL B 1 34 ? 7.996 -17.656 -19.844 1 92.94 34 VAL B N 1
ATOM 1443 C CA . VAL B 1 34 ? 6.598 -17.234 -19.891 1 92.94 34 VAL B CA 1
ATOM 1444 C C . VAL B 1 34 ? 6.461 -15.82 -19.328 1 92.94 34 VAL B C 1
ATOM 1446 O O . VAL B 1 34 ? 5.793 -14.977 -19.938 1 92.94 34 VAL B O 1
ATOM 1449 N N . TYR B 1 35 ? 7.141 -15.555 -18.203 1 91.81 35 TYR B N 1
ATOM 1450 C CA . TYR B 1 35 ? 6.949 -14.273 -17.531 1 91.81 35 TYR B CA 1
ATOM 1451 C C . TYR B 1 35 ? 8.07 -13.305 -17.875 1 91.81 35 TYR B C 1
ATOM 1453 O O . TYR B 1 35 ? 8.086 -12.172 -17.391 1 91.81 35 TYR B O 1
ATOM 1461 N N . GLN B 1 36 ? 9.055 -13.758 -18.609 1 91.75 36 GLN B N 1
ATOM 1462 C CA . GLN B 1 36 ? 10.18 -12.914 -19 1 91.75 36 GLN B CA 1
ATOM 1463 C C . GLN B 1 36 ? 10.906 -12.367 -17.781 1 91.75 36 GLN B C 1
ATOM 1465 O O . GLN B 1 36 ? 11.125 -11.156 -17.656 1 91.75 36 GLN B O 1
ATOM 1470 N N . ILE B 1 37 ? 11.188 -13.219 -16.875 1 91.94 37 ILE B N 1
ATOM 1471 C CA . ILE B 1 37 ? 11.969 -12.969 -15.672 1 91.94 37 ILE B CA 1
ATOM 1472 C C . ILE B 1 37 ? 13.273 -13.758 -15.719 1 91.94 37 ILE B C 1
ATOM 1474 O O . ILE B 1 37 ? 13.305 -14.883 -16.234 1 91.94 37 ILE B O 1
ATOM 1478 N N . SER B 1 38 ? 14.32 -13.156 -15.242 1 95.06 38 SER B N 1
ATOM 1479 C CA . SER B 1 38 ? 15.594 -13.875 -15.242 1 95.06 38 SER B CA 1
ATOM 1480 C C . SER B 1 38 ? 15.516 -15.133 -14.383 1 95.06 38 SER B C 1
ATOM 1482 O O . SER B 1 38 ? 14.867 -15.141 -13.328 1 95.06 38 SER B O 1
ATOM 1484 N N . GLN B 1 39 ? 16.219 -16.156 -14.828 1 95.62 39 GLN B N 1
ATOM 1485 C CA . GLN B 1 39 ? 16.25 -17.391 -14.055 1 95.62 39 GLN B CA 1
ATOM 1486 C C . GLN B 1 39 ? 16.906 -17.188 -12.695 1 95.62 39 GLN B C 1
ATOM 1488 O O . GLN B 1 39 ? 16.531 -17.844 -11.719 1 95.62 39 GLN B O 1
ATOM 1493 N N . GLU B 1 40 ? 17.828 -16.281 -12.664 1 95.69 40 GLU B N 1
ATOM 1494 C CA . GLU B 1 40 ? 18.516 -15.984 -11.414 1 95.69 40 GLU B CA 1
ATOM 1495 C C . GLU B 1 40 ? 17.547 -15.477 -10.359 1 95.69 40 GLU B C 1
ATOM 1497 O O . GLU B 1 40 ? 17.547 -15.961 -9.219 1 95.69 40 GLU B O 1
ATOM 1502 N N . HIS B 1 41 ? 16.719 -14.531 -10.758 1 94.62 41 HIS B N 1
ATOM 1503 C CA . HIS B 1 41 ? 15.719 -14 -9.836 1 94.62 41 HIS B CA 1
ATOM 1504 C C . HIS B 1 41 ? 14.727 -15.078 -9.406 1 94.62 41 HIS B C 1
ATOM 1506 O O . HIS B 1 41 ? 14.352 -15.156 -8.234 1 94.62 41 HIS B O 1
ATOM 1512 N N . LEU B 1 42 ? 14.367 -15.914 -10.336 1 95.75 42 LEU B N 1
ATOM 1513 C CA . LEU B 1 42 ? 13.391 -16.969 -10.047 1 95.75 42 LEU B CA 1
ATOM 1514 C C . LEU B 1 42 ? 13.977 -18 -9.094 1 95.75 42 LEU B C 1
ATOM 1516 O O . LEU B 1 42 ? 13.273 -18.516 -8.219 1 95.75 42 LEU B O 1
ATOM 1520 N N . ARG B 1 43 ? 15.211 -18.297 -9.289 1 95.75 43 ARG B N 1
ATOM 1521 C CA . ARG B 1 43 ? 15.852 -19.266 -8.406 1 95.75 43 ARG B CA 1
ATOM 1522 C C . ARG B 1 43 ? 15.836 -18.781 -6.961 1 95.75 43 ARG B C 1
ATOM 1524 O O . ARG B 1 43 ? 15.578 -19.562 -6.043 1 95.75 43 ARG B O 1
ATOM 1531 N N . LYS B 1 44 ? 16.047 -17.516 -6.734 1 95.81 44 LYS B N 1
ATOM 1532 C CA . LYS B 1 44 ? 16 -16.938 -5.398 1 95.81 44 LYS B CA 1
ATOM 1533 C C . LYS B 1 44 ? 14.602 -17.031 -4.805 1 95.81 44 LYS B C 1
ATOM 1535 O O . LYS B 1 44 ? 14.43 -17.422 -3.645 1 95.81 44 LYS B O 1
ATOM 1540 N N . VAL B 1 45 ? 13.711 -16.75 -5.598 1 95.56 45 VAL B N 1
ATOM 1541 C CA . VAL B 1 45 ? 12.312 -16.75 -5.172 1 95.56 45 VAL B CA 1
ATOM 1542 C C . VAL B 1 45 ? 11.883 -18.188 -4.836 1 95.56 45 VAL B C 1
ATOM 1544 O O . VAL B 1 45 ? 11.266 -18.422 -3.791 1 95.56 45 VAL B O 1
ATOM 1547 N N . VAL B 1 46 ? 12.211 -19.078 -5.742 1 96.69 46 VAL B N 1
ATOM 1548 C CA . VAL B 1 46 ? 11.844 -20.484 -5.547 1 96.69 46 VAL B CA 1
ATOM 1549 C C . VAL B 1 46 ? 12.508 -21.016 -4.289 1 96.69 46 VAL B C 1
ATOM 1551 O O . VAL B 1 46 ? 11.906 -21.781 -3.531 1 96.69 46 VAL B O 1
ATOM 1554 N N . HIS B 1 47 ? 13.695 -20.625 -4.094 1 96.31 47 HIS B N 1
ATOM 1555 C CA . HIS B 1 47 ? 14.406 -21.031 -2.887 1 96.31 47 HIS B CA 1
ATOM 1556 C C . HIS B 1 47 ? 13.664 -20.594 -1.632 1 96.31 47 HIS B C 1
ATOM 1558 O O . HIS B 1 47 ? 13.477 -21.375 -0.704 1 96.31 47 HIS B O 1
ATOM 1564 N N . GLU B 1 48 ? 13.227 -19.406 -1.604 1 95.25 48 GLU B N 1
ATOM 1565 C CA . GLU B 1 48 ? 12.492 -18.891 -0.454 1 95.25 48 GLU B CA 1
ATOM 1566 C C . GLU B 1 48 ? 11.156 -19.594 -0.288 1 95.25 48 GLU B C 1
ATOM 1568 O O . GLU B 1 48 ? 10.742 -19.906 0.833 1 95.25 48 GLU B O 1
ATOM 1573 N N . LEU B 1 49 ? 10.484 -19.781 -1.377 1 97.06 49 LEU B N 1
ATOM 1574 C CA . LEU B 1 49 ? 9.203 -20.469 -1.338 1 97.06 49 LEU B CA 1
ATOM 1575 C C . LEU B 1 49 ? 9.367 -21.891 -0.81 1 97.06 49 LEU B C 1
ATOM 1577 O O . LEU B 1 49 ? 8.477 -22.406 -0.123 1 97.06 49 LEU B O 1
ATOM 1581 N N . THR B 1 50 ? 10.477 -22.516 -1.162 1 97 50 THR B N 1
ATOM 1582 C CA . THR B 1 50 ? 10.781 -23.844 -0.655 1 97 50 THR B CA 1
ATOM 1583 C C . THR B 1 50 ? 10.984 -23.812 0.857 1 97 50 THR B C 1
ATOM 1585 O O . THR B 1 50 ? 10.469 -24.672 1.575 1 97 50 THR B O 1
ATOM 1588 N N . LYS B 1 51 ? 11.656 -22.781 1.313 1 96.25 51 LYS B N 1
ATOM 1589 C CA . LYS B 1 51 ? 11.867 -22.625 2.748 1 96.25 51 LYS B CA 1
ATOM 1590 C C . LYS B 1 51 ? 10.539 -22.438 3.482 1 96.25 51 LYS B C 1
ATOM 1592 O O . LYS B 1 51 ? 10.383 -22.875 4.617 1 96.25 51 LYS B O 1
ATOM 1597 N N . MET B 1 52 ? 9.672 -21.844 2.789 1 95.38 52 MET B N 1
ATOM 1598 C CA . MET B 1 52 ? 8.367 -21.562 3.371 1 95.38 52 MET B CA 1
ATOM 1599 C C . MET B 1 52 ? 7.434 -22.766 3.215 1 95.38 52 MET B C 1
ATOM 1601 O O . MET B 1 52 ? 6.258 -22.688 3.57 1 95.38 52 MET B O 1
ATOM 1605 N N . GLU B 1 53 ? 7.914 -23.797 2.604 1 97.06 53 GLU B N 1
ATOM 1606 C CA . GLU B 1 53 ? 7.191 -25.047 2.408 1 97.06 53 GLU B CA 1
ATOM 1607 C C . GLU B 1 53 ? 5.957 -24.844 1.536 1 97.06 53 GLU B C 1
ATOM 1609 O O . GLU B 1 53 ? 4.906 -25.438 1.786 1 97.06 53 GLU B O 1
ATOM 1614 N N . LEU B 1 54 ? 6.102 -23.984 0.607 1 97.5 54 LEU B N 1
ATOM 1615 C CA . LEU B 1 54 ? 5.016 -23.719 -0.333 1 97.5 54 LEU B CA 1
ATOM 1616 C C . LEU B 1 54 ? 5.223 -24.5 -1.629 1 97.5 54 LEU B C 1
ATOM 1618 O O . LEU B 1 54 ? 4.258 -24.844 -2.312 1 97.5 54 LEU B O 1
ATOM 1622 N N . VAL B 1 55 ? 6.531 -24.766 -1.925 1 97.31 55 VAL B N 1
ATOM 1623 C CA . VAL B 1 55 ? 6.867 -25.594 -3.084 1 97.31 55 VAL B CA 1
ATOM 1624 C C . VAL B 1 55 ? 7.957 -26.594 -2.711 1 97.31 55 VAL B C 1
ATOM 1626 O O . VAL B 1 55 ? 8.648 -26.422 -1.703 1 97.31 55 VAL B O 1
ATOM 1629 N N . VAL B 1 56 ? 8.008 -27.609 -3.479 1 96 56 VAL B N 1
ATOM 1630 C CA . VAL B 1 56 ? 9.078 -28.594 -3.367 1 96 56 VAL B CA 1
ATOM 1631 C C . VAL B 1 56 ? 9.82 -28.703 -4.691 1 96 56 VAL B C 1
ATOM 1633 O O . VAL B 1 56 ? 9.211 -28.641 -5.762 1 96 56 VAL B O 1
ATOM 1636 N N . THR B 1 57 ? 11.109 -28.828 -4.578 1 94.06 57 THR B N 1
ATOM 1637 C CA . THR B 1 57 ? 11.938 -28.984 -5.766 1 94.06 57 THR B CA 1
ATOM 1638 C C . THR B 1 57 ? 12.398 -30.422 -5.93 1 94.06 57 THR B C 1
ATOM 1640 O O . THR B 1 57 ? 12.828 -31.062 -4.961 1 94.06 57 THR B O 1
ATOM 1643 N N . ILE B 1 58 ? 12.203 -30.953 -7.066 1 92.06 58 ILE B N 1
ATOM 1644 C CA . ILE B 1 58 ? 12.688 -32.281 -7.43 1 92.06 58 ILE B CA 1
ATOM 1645 C C . ILE B 1 58 ? 13.891 -32.156 -8.359 1 92.06 58 ILE B C 1
ATOM 1647 O O . ILE B 1 58 ? 13.797 -31.531 -9.422 1 92.06 58 ILE B O 1
ATOM 1651 N N . ARG B 1 59 ? 14.984 -32.688 -7.883 1 88.62 59 ARG B N 1
ATOM 1652 C CA . ARG B 1 59 ? 16.219 -32.594 -8.648 1 88.62 59 ARG B CA 1
ATOM 1653 C C . ARG B 1 59 ? 16.312 -33.656 -9.727 1 88.62 59 ARG B C 1
ATOM 1655 O O . ARG B 1 59 ? 15.57 -34.625 -9.688 1 88.62 59 ARG B O 1
ATOM 1662 N N . GLY B 1 60 ? 17.188 -33.5 -10.742 1 84.31 60 GLY B N 1
ATOM 1663 C CA . GLY B 1 60 ? 17.438 -34.5 -11.781 1 84.31 60 GLY B CA 1
ATOM 1664 C C . GLY B 1 60 ? 16.969 -34.062 -13.156 1 84.31 60 GLY B C 1
ATOM 1665 O O . GLY B 1 60 ? 16.375 -32.969 -13.289 1 84.31 60 GLY B O 1
ATOM 1666 N N . ARG B 1 61 ? 17.172 -34.75 -14.242 1 83.44 61 ARG B N 1
ATOM 1667 C CA . ARG B 1 61 ? 16.891 -34.438 -15.641 1 83.44 61 ARG B CA 1
ATOM 1668 C C . ARG B 1 61 ? 15.406 -34.188 -15.852 1 83.44 61 ARG B C 1
ATOM 1670 O O . ARG B 1 61 ? 15.039 -33.281 -16.609 1 83.44 61 ARG B O 1
ATOM 1677 N N . ASN B 1 62 ? 14.578 -34.938 -15.125 1 83.88 62 ASN B N 1
ATOM 1678 C CA . ASN B 1 62 ? 13.133 -34.719 -15.234 1 83.88 62 ASN B CA 1
ATOM 1679 C C . ASN B 1 62 ? 12.578 -34 -14 1 83.88 62 ASN B C 1
ATOM 1681 O O . ASN B 1 62 ? 11.414 -34.188 -13.641 1 83.88 62 ASN B O 1
ATOM 1685 N N . GLY B 1 63 ? 13.477 -33.25 -13.406 1 89.25 63 GLY B N 1
ATOM 1686 C CA . GLY B 1 63 ? 13.07 -32.562 -12.188 1 89.25 63 GLY B CA 1
ATOM 1687 C C . GLY B 1 63 ? 12.336 -31.266 -12.445 1 89.25 63 GLY B C 1
ATOM 1688 O O . GLY B 1 63 ? 12.102 -30.906 -13.602 1 89.25 63 GLY B O 1
ATOM 1689 N N . GLY B 1 64 ? 11.797 -30.656 -11.398 1 94 64 GLY B N 1
ATOM 1690 C CA . GLY B 1 64 ? 11 -29.438 -11.445 1 94 64 GLY B CA 1
ATOM 1691 C C . GLY B 1 64 ? 10.461 -29.031 -10.086 1 94 64 GLY B C 1
ATOM 1692 O O . GLY B 1 64 ? 11.07 -29.312 -9.055 1 94 64 GLY B O 1
ATOM 1693 N N . ILE B 1 65 ? 9.453 -28.141 -10.164 1 95.75 65 ILE B N 1
ATOM 1694 C CA . ILE B 1 65 ? 8.859 -27.594 -8.953 1 95.75 65 ILE B CA 1
ATOM 1695 C C . ILE B 1 65 ? 7.375 -27.922 -8.906 1 95.75 65 ILE B C 1
ATOM 1697 O O . ILE B 1 65 ? 6.695 -27.922 -9.938 1 95.75 65 ILE B O 1
ATOM 1701 N N . LYS B 1 66 ? 6.918 -28.328 -7.793 1 96.12 66 LYS B N 1
ATOM 1702 C CA . LYS B 1 66 ? 5.484 -28.516 -7.578 1 96.12 66 LYS B CA 1
ATOM 1703 C C . LYS B 1 66 ? 5.043 -27.906 -6.246 1 96.12 66 LYS B C 1
ATOM 1705 O O . LYS B 1 66 ? 5.879 -27.609 -5.387 1 96.12 66 LYS B O 1
ATOM 1710 N N . LEU B 1 67 ? 3.801 -27.703 -6.07 1 97.19 67 LEU B N 1
ATOM 1711 C CA . LEU B 1 67 ? 3.283 -27.188 -4.809 1 97.19 67 LEU B CA 1
ATOM 1712 C C . LEU B 1 67 ? 3.508 -28.188 -3.676 1 97.19 67 LEU B C 1
ATOM 1714 O O . LEU B 1 67 ? 3.35 -29.391 -3.865 1 97.19 67 LEU B O 1
ATOM 1718 N N . ALA B 1 68 ? 3.855 -27.734 -2.514 1 96.31 68 ALA B N 1
ATOM 1719 C CA . ALA B 1 68 ? 4.102 -28.594 -1.355 1 96.31 68 ALA B CA 1
ATOM 1720 C C . ALA B 1 68 ? 2.799 -28.922 -0.633 1 96.31 68 ALA B C 1
ATOM 1722 O O . ALA B 1 68 ? 2.756 -29.844 0.191 1 96.31 68 ALA B O 1
ATOM 1723 N N . LYS B 1 69 ? 1.743 -28.219 -0.833 1 95.75 69 LYS B N 1
ATOM 1724 C CA . LYS B 1 69 ? 0.398 -28.391 -0.295 1 95.75 69 LYS B CA 1
ATOM 1725 C C . LYS B 1 69 ? -0.661 -27.969 -1.31 1 95.75 69 LYS B C 1
ATOM 1727 O O . LYS B 1 69 ? -0.352 -27.297 -2.291 1 95.75 69 LYS B O 1
ATOM 1732 N N . PRO B 1 70 ? -1.867 -28.375 -1.084 1 96.44 70 PRO B N 1
ATOM 1733 C CA . PRO B 1 70 ? -2.916 -28 -2.031 1 96.44 70 PRO B CA 1
ATOM 1734 C C . PRO B 1 70 ? -3.062 -26.484 -2.168 1 96.44 70 PRO B C 1
ATOM 1736 O O . PRO B 1 70 ? -2.92 -25.75 -1.183 1 96.44 70 PRO B O 1
ATOM 1739 N N . ALA B 1 71 ? -3.404 -26.016 -3.357 1 97.25 71 ALA B N 1
ATOM 1740 C CA . ALA B 1 71 ? -3.572 -24.594 -3.646 1 97.25 71 ALA B CA 1
ATOM 1741 C C . ALA B 1 71 ? -4.613 -23.969 -2.723 1 97.25 71 ALA B C 1
ATOM 1743 O O . ALA B 1 71 ? -4.516 -22.781 -2.385 1 97.25 71 ALA B O 1
ATOM 1744 N N . SER B 1 72 ? -5.629 -24.75 -2.303 1 97.69 72 SER B N 1
ATOM 1745 C CA . SER B 1 72 ? -6.715 -24.266 -1.452 1 97.69 72 SER B CA 1
ATOM 1746 C C . SER B 1 72 ? -6.219 -23.953 -0.046 1 97.69 72 SER B C 1
ATOM 1748 O O . SER B 1 72 ? -6.902 -23.281 0.726 1 97.69 72 SER B O 1
ATOM 1750 N N . GLU B 1 73 ? -5.012 -24.391 0.299 1 97.81 73 GLU B N 1
ATOM 1751 C CA . GLU B 1 73 ? -4.461 -24.188 1.637 1 97.81 73 GLU B CA 1
ATOM 1752 C C . GLU B 1 73 ? -3.475 -23.016 1.659 1 97.81 73 GLU B C 1
ATOM 1754 O O . GLU B 1 73 ? -2.957 -22.656 2.719 1 97.81 73 GLU B O 1
ATOM 1759 N N . ILE B 1 74 ? -3.123 -22.453 0.554 1 97.88 74 ILE B N 1
ATOM 1760 C CA . ILE B 1 74 ? -2.211 -21.312 0.459 1 97.88 74 ILE B CA 1
ATOM 1761 C C . ILE B 1 74 ? -3.008 -20.016 0.448 1 97.88 74 ILE B C 1
ATOM 1763 O O . ILE B 1 74 ? -3.504 -19.594 -0.6 1 97.88 74 ILE B O 1
ATOM 1767 N N . ASN B 1 75 ? -3.084 -19.422 1.611 1 98.12 75 ASN B N 1
ATOM 1768 C CA . ASN B 1 75 ? -3.832 -18.188 1.755 1 98.12 75 ASN B CA 1
ATOM 1769 C C . ASN B 1 75 ? -3.047 -16.984 1.215 1 98.12 75 ASN B C 1
ATOM 1771 O O . ASN B 1 75 ? -1.896 -16.781 1.6 1 98.12 75 ASN B O 1
ATOM 1775 N N . ILE B 1 76 ? -3.633 -16.188 0.421 1 96.69 76 ILE B N 1
ATOM 1776 C CA . ILE B 1 76 ? -2.967 -15.109 -0.296 1 96.69 76 ILE B CA 1
ATOM 1777 C C . ILE B 1 76 ? -2.611 -13.984 0.678 1 96.69 76 ILE B C 1
ATOM 1779 O O . ILE B 1 76 ? -1.508 -13.438 0.628 1 96.69 76 ILE B O 1
ATOM 1783 N N . GLY B 1 77 ? -3.555 -13.641 1.532 1 94.69 77 GLY B N 1
ATOM 1784 C CA . GLY B 1 77 ? -3.281 -12.594 2.508 1 94.69 77 GLY B CA 1
ATOM 1785 C C . GLY B 1 77 ? -2.127 -12.93 3.434 1 94.69 77 GLY B C 1
ATOM 1786 O O . GLY B 1 77 ? -1.217 -12.125 3.619 1 94.69 77 GLY B O 1
ATOM 1787 N N . LEU B 1 78 ? -2.145 -14.125 4.008 1 94.19 78 LEU B N 1
ATOM 1788 C CA . LEU B 1 78 ? -1.087 -14.578 4.906 1 94.19 78 LEU B CA 1
ATOM 1789 C C . LEU B 1 78 ? 0.249 -14.656 4.172 1 94.19 78 LEU B C 1
ATOM 1791 O O . LEU B 1 78 ? 1.284 -14.266 4.719 1 94.19 78 LEU B O 1
ATOM 1795 N N . LEU B 1 79 ? 0.203 -15.086 2.939 1 94.69 79 LEU B N 1
ATOM 1796 C CA . LEU B 1 79 ? 1.415 -15.195 2.135 1 94.69 79 LEU B CA 1
ATOM 1797 C C . LEU B 1 79 ? 2.035 -13.828 1.896 1 94.69 79 LEU B C 1
ATOM 1799 O O . LEU B 1 79 ? 3.234 -13.633 2.109 1 94.69 79 LEU B O 1
ATOM 1803 N N . ILE B 1 80 ? 1.242 -12.859 1.47 1 91.5 80 ILE B N 1
ATOM 1804 C CA . ILE B 1 80 ? 1.747 -11.523 1.178 1 91.5 80 ILE B CA 1
ATOM 1805 C C . ILE B 1 80 ? 2.287 -10.891 2.455 1 91.5 80 ILE B C 1
ATOM 1807 O O . ILE B 1 80 ? 3.33 -10.227 2.434 1 91.5 80 ILE B O 1
ATOM 1811 N N . ARG B 1 81 ? 1.655 -11.086 3.555 1 88.5 81 ARG B N 1
ATOM 1812 C CA . ARG B 1 81 ? 2.133 -10.562 4.832 1 88.5 81 ARG B CA 1
ATOM 1813 C C . ARG B 1 81 ? 3.51 -11.125 5.172 1 88.5 81 ARG B C 1
ATOM 1815 O O . ARG B 1 81 ? 4.363 -10.406 5.699 1 88.5 81 ARG B O 1
ATOM 1822 N N . GLN B 1 82 ? 3.613 -12.336 4.934 1 88.94 82 GLN B N 1
ATOM 1823 C CA . GLN B 1 82 ? 4.875 -13 5.246 1 88.94 82 GLN B CA 1
ATOM 1824 C C . GLN B 1 82 ? 5.996 -12.508 4.34 1 88.94 82 GLN B C 1
ATOM 1826 O O . GLN B 1 82 ? 7.137 -12.352 4.781 1 88.94 82 GLN B O 1
ATOM 1831 N N . LEU B 1 83 ? 5.664 -12.328 3.086 1 88.38 83 LEU B N 1
ATOM 1832 C CA . LEU B 1 83 ? 6.672 -11.93 2.109 1 88.38 83 LEU B CA 1
ATOM 1833 C C . LEU B 1 83 ? 7.023 -10.453 2.258 1 88.38 83 LEU B C 1
ATOM 1835 O O . LEU B 1 83 ? 8.141 -10.039 1.949 1 88.38 83 LEU B O 1
ATOM 1839 N N . GLU B 1 84 ? 5.969 -9.625 2.684 1 80.12 84 GLU B N 1
ATOM 1840 C CA . GLU B 1 84 ? 6.168 -8.188 2.779 1 80.12 84 GLU B CA 1
ATOM 1841 C C . GLU B 1 84 ? 6.504 -7.766 4.207 1 80.12 84 GLU B C 1
ATOM 1843 O O . GLU B 1 84 ? 6.559 -6.574 4.516 1 80.12 84 GLU B O 1
ATOM 1848 N N . ASN B 1 85 ? 7.164 -8.398 5.109 1 66.94 85 ASN B N 1
ATOM 1849 C CA . ASN B 1 85 ? 7.441 -8.195 6.527 1 66.94 85 ASN B CA 1
ATOM 1850 C C . ASN B 1 85 ? 7.203 -6.75 6.949 1 66.94 85 ASN B C 1
ATOM 1852 O O . ASN B 1 85 ? 6.867 -6.484 8.109 1 66.94 85 ASN B O 1
ATOM 1856 N N . ASP B 1 86 ? 7.371 -5.883 6.148 1 62.59 86 ASP B N 1
ATOM 1857 C CA . ASP B 1 86 ? 7.23 -4.504 6.602 1 62.59 86 ASP B CA 1
ATOM 1858 C C . ASP B 1 86 ? 6.469 -3.662 5.578 1 62.59 86 ASP B C 1
ATOM 1860 O O . ASP B 1 86 ? 7.078 -3.023 4.719 1 62.59 86 ASP B O 1
ATOM 1864 N N . PHE B 1 87 ? 5.137 -3.92 5.664 1 63.59 87 PHE B N 1
ATOM 1865 C CA . PHE B 1 87 ? 4.391 -3.004 4.809 1 63.59 87 PHE B CA 1
ATOM 1866 C C . PHE B 1 87 ? 4.547 -1.565 5.289 1 63.59 87 PHE B C 1
ATOM 1868 O O . PHE B 1 87 ? 4.027 -1.201 6.348 1 63.59 87 PHE B O 1
ATOM 1875 N N . VAL B 1 88 ? 5.637 -1.031 5.055 1 65.25 88 VAL B N 1
ATOM 1876 C CA . VAL B 1 88 ? 5.922 0.345 5.449 1 65.25 88 VAL B CA 1
ATOM 1877 C C . VAL B 1 88 ? 5.281 1.31 4.453 1 65.25 88 VAL B C 1
ATOM 1879 O O . VAL B 1 88 ? 5.82 1.532 3.363 1 65.25 88 VAL B O 1
ATOM 1882 N N . LEU B 1 89 ? 4.023 1.716 4.828 1 68.25 89 LEU B N 1
ATOM 1883 C CA . LEU B 1 89 ? 3.348 2.668 3.953 1 68.25 89 LEU B CA 1
ATOM 1884 C C . LEU B 1 89 ? 3.869 4.082 4.188 1 68.25 89 LEU B C 1
ATOM 1886 O O . LEU B 1 89 ? 4.027 4.855 3.236 1 68.25 89 LEU B O 1
ATOM 1890 N N . LEU B 1 90 ? 4.152 4.387 5.488 1 70.25 90 LEU B N 1
ATOM 1891 C CA . LEU B 1 90 ? 4.695 5.68 5.891 1 70.25 90 LEU B CA 1
ATOM 1892 C C . LEU B 1 90 ? 5.969 5.5 6.711 1 70.25 90 LEU B C 1
ATOM 1894 O O . LEU B 1 90 ? 6.188 4.445 7.309 1 70.25 90 LEU B O 1
ATOM 1898 N N . GLU B 1 91 ? 6.82 6.457 6.656 1 68.25 91 GLU B N 1
ATOM 1899 C CA . GLU B 1 91 ? 8.047 6.395 7.441 1 68.25 91 GLU B CA 1
ATOM 1900 C C . GLU B 1 91 ? 7.762 6.02 8.891 1 68.25 91 GLU B C 1
ATOM 1902 O O . GLU B 1 91 ? 8.555 5.324 9.523 1 68.25 91 GLU B O 1
ATOM 1907 N N . CYS B 1 92 ? 6.609 6.445 9.219 1 70.19 92 CYS B N 1
ATOM 1908 C CA . CYS B 1 92 ? 6.281 6.23 10.617 1 70.19 92 CYS B CA 1
ATOM 1909 C C . CYS B 1 92 ? 6.105 4.746 10.922 1 70.19 92 CYS B C 1
ATOM 1911 O O . CYS B 1 92 ? 6.16 4.332 12.078 1 70.19 92 CYS B O 1
ATOM 1913 N N . PHE B 1 93 ? 5.918 4.082 9.867 1 67.56 93 PHE B N 1
ATOM 1914 C CA . PHE B 1 93 ? 5.715 2.652 10.078 1 67.56 93 PHE B CA 1
ATOM 1915 C C . PHE B 1 93 ? 7.043 1.907 10.055 1 67.56 93 PHE B C 1
ATOM 1917 O O . PHE B 1 93 ? 7.102 0.718 10.375 1 67.56 93 PHE B O 1
ATOM 1924 N N . ASP B 1 94 ? 8.031 2.721 9.547 1 68 94 ASP B N 1
ATOM 1925 C CA . ASP B 1 94 ? 9.359 2.113 9.555 1 68 94 ASP B CA 1
ATOM 1926 C C . ASP B 1 94 ? 10.094 2.416 10.852 1 68 94 ASP B C 1
ATOM 1928 O O . ASP B 1 94 ? 10.539 3.545 11.078 1 68 94 ASP B O 1
ATOM 1932 N N . LYS B 1 95 ? 10.219 1.484 11.68 1 63.19 95 LYS B N 1
ATOM 1933 C CA . LYS B 1 95 ? 10.836 1.647 12.992 1 63.19 95 LYS B CA 1
ATOM 1934 C C . LYS B 1 95 ? 12.258 2.195 12.859 1 63.19 95 LYS B C 1
ATOM 1936 O O . LYS B 1 95 ? 12.727 2.926 13.734 1 63.19 95 LYS B O 1
ATOM 1941 N N . GLY B 1 96 ? 12.867 1.836 11.828 1 61.75 96 GLY B N 1
ATOM 1942 C CA . GLY B 1 96 ? 14.25 2.262 11.672 1 61.75 96 GLY B CA 1
ATOM 1943 C C . GLY B 1 96 ? 14.383 3.674 11.141 1 61.75 96 GLY B C 1
ATOM 1944 O O . GLY B 1 96 ? 15.414 4.328 11.352 1 61.75 96 GLY B O 1
ATOM 1945 N N . THR B 1 97 ? 13.289 4.102 10.555 1 64.75 97 THR B N 1
ATOM 1946 C CA . THR B 1 97 ? 13.422 5.391 9.883 1 64.75 97 THR B CA 1
ATOM 1947 C C . THR B 1 97 ? 12.352 6.363 10.359 1 64.75 97 THR B C 1
ATOM 1949 O O . THR B 1 97 ? 12.211 7.457 9.812 1 64.75 97 THR B O 1
ATOM 1952 N N . ASN B 1 98 ? 11.695 5.848 11.414 1 64.25 98 ASN B N 1
ATOM 1953 C CA . ASN B 1 98 ? 10.641 6.742 11.875 1 64.25 98 ASN B CA 1
ATOM 1954 C C . ASN B 1 98 ? 11.219 7.996 12.531 1 64.25 98 ASN B C 1
ATOM 1956 O O . ASN B 1 98 ? 11.805 7.926 13.609 1 64.25 98 ASN B O 1
ATOM 1960 N N . HIS B 1 99 ? 11.109 9.047 11.898 1 72.81 99 HIS B N 1
ATOM 1961 C CA . HIS B 1 99 ? 11.664 10.289 12.422 1 72.81 99 HIS B CA 1
ATOM 1962 C C . HIS B 1 99 ? 10.57 11.328 12.641 1 72.81 99 HIS B C 1
ATOM 1964 O O . HIS B 1 99 ? 10.867 12.484 12.969 1 72.81 99 HIS B O 1
ATOM 1970 N N . CYS B 1 100 ? 9.383 10.781 12.648 1 85 100 CYS B N 1
ATOM 1971 C CA . CYS B 1 100 ? 8.359 11.805 12.805 1 85 100 CYS B CA 1
ATOM 1972 C C . CYS B 1 100 ? 8.07 12.078 14.281 1 85 100 CYS B C 1
ATOM 1974 O O . CYS B 1 100 ? 7.762 11.156 15.031 1 85 100 CYS B O 1
ATOM 1976 N N . VAL B 1 101 ? 8.133 13.25 14.695 1 87.56 101 VAL B N 1
ATOM 1977 C CA . VAL B 1 101 ? 8.086 13.688 16.094 1 87.56 101 VAL B CA 1
ATOM 1978 C C . VAL B 1 101 ? 6.699 13.43 16.672 1 87.56 101 VAL B C 1
ATOM 1980 O O . VAL B 1 101 ? 6.547 13.25 17.875 1 87.56 101 VAL B O 1
ATOM 1983 N N . ILE B 1 102 ? 5.68 13.336 15.859 1 88.81 102 ILE B N 1
ATOM 1984 C CA . ILE B 1 102 ? 4.336 13.195 16.406 1 88.81 102 ILE B CA 1
ATOM 1985 C C . ILE B 1 102 ? 3.904 11.734 16.359 1 88.81 102 ILE B C 1
ATOM 1987 O O . ILE B 1 102 ? 2.76 11.406 16.688 1 88.81 102 ILE B O 1
ATOM 1991 N N . SER B 1 103 ? 4.723 10.906 15.977 1 88.25 103 SER B N 1
ATOM 1992 C CA . SER B 1 103 ? 4.422 9.492 15.773 1 88.25 103 SER B CA 1
ATOM 1993 C C . SER B 1 103 ? 3.709 8.898 16.984 1 88.25 103 SER B C 1
ATOM 1995 O O . SER B 1 103 ? 2.727 8.172 16.844 1 88.25 103 SER B O 1
ATOM 1997 N N . PRO B 1 104 ? 4.125 9.227 18.234 1 86.81 104 PRO B N 1
ATOM 1998 C CA . PRO B 1 104 ? 3.482 8.602 19.391 1 86.81 104 PRO B CA 1
ATOM 1999 C C . PRO B 1 104 ? 2.01 8.992 19.516 1 86.81 104 PRO B C 1
ATOM 2001 O O . PRO B 1 104 ? 1.223 8.242 20.109 1 86.81 104 PRO B O 1
ATOM 2004 N N . GLY B 1 105 ? 1.601 10.133 19.016 1 89 105 GLY B N 1
ATOM 2005 C CA . GLY B 1 105 ? 0.228 10.602 19.094 1 89 105 GLY B CA 1
ATOM 2006 C C . GLY B 1 105 ? -0.429 10.789 17.75 1 89 105 GLY B C 1
ATOM 2007 O O . GLY B 1 105 ? -1.492 11.406 17.641 1 89 105 GLY B O 1
ATOM 2008 N N . CYS B 1 106 ? 0.152 10.227 16.734 1 91.19 106 CYS B N 1
ATOM 2009 C CA . CYS B 1 106 ? -0.316 10.492 15.383 1 91.19 106 CYS B CA 1
ATOM 2010 C C . CYS B 1 106 ? -1.546 9.648 15.055 1 91.19 106 CYS B C 1
ATOM 2012 O O . CYS B 1 106 ? -1.471 8.422 15.008 1 91.19 106 CYS B O 1
ATOM 2014 N N . THR B 1 107 ? -2.637 10.25 14.836 1 92.94 107 THR B N 1
ATOM 2015 C CA . THR B 1 107 ? -3.879 9.578 14.469 1 92.94 107 THR B CA 1
ATOM 2016 C C . THR B 1 107 ? -3.793 9.016 13.055 1 92.94 107 THR B C 1
ATOM 2018 O O . THR B 1 107 ? -4.457 8.023 12.734 1 92.94 107 THR B O 1
ATOM 2021 N N . LEU B 1 108 ? -2.98 9.688 12.203 1 91.56 108 LEU B N 1
ATOM 2022 C CA . LEU B 1 108 ? -2.812 9.203 10.836 1 91.56 108 LEU B CA 1
ATOM 2023 C C . LEU B 1 108 ? -2.283 7.77 10.828 1 91.56 108 LEU B C 1
ATOM 2025 O O . LEU B 1 108 ? -2.746 6.938 10.055 1 91.56 108 LEU B O 1
ATOM 2029 N N . LYS B 1 109 ? -1.328 7.523 11.688 1 88.12 109 LYS B N 1
ATOM 2030 C CA . LYS B 1 109 ? -0.761 6.184 11.805 1 88.12 109 LYS B CA 1
ATOM 2031 C C . LYS B 1 109 ? -1.845 5.152 12.109 1 88.12 109 LYS B C 1
ATOM 2033 O O . LYS B 1 109 ? -1.886 4.09 11.484 1 88.12 109 LYS B O 1
ATOM 2038 N N . HIS B 1 110 ? -2.672 5.5 13.055 1 91.44 110 HIS B N 1
ATOM 2039 C CA . HIS B 1 110 ? -3.752 4.602 13.445 1 91.44 110 HIS B CA 1
ATOM 2040 C C . HIS B 1 110 ? -4.738 4.391 12.305 1 91.44 110 HIS B C 1
ATOM 2042 O O . HIS B 1 110 ? -5.18 3.266 12.055 1 91.44 110 HIS B O 1
ATOM 2048 N N . VAL B 1 111 ? -5.031 5.434 11.641 1 93.81 111 VAL B N 1
ATOM 2049 C CA . VAL B 1 111 ? -5.984 5.383 10.539 1 93.81 111 VAL B CA 1
ATOM 2050 C C . VAL B 1 111 ? -5.43 4.516 9.414 1 93.81 111 VAL B C 1
ATOM 2052 O O . VAL B 1 111 ? -6.152 3.689 8.844 1 93.81 111 VAL B O 1
ATOM 2055 N N . ILE B 1 112 ? -4.191 4.648 9.094 1 90.81 112 ILE B N 1
ATOM 2056 C CA . ILE B 1 112 ? -3.553 3.861 8.039 1 90.81 112 ILE B CA 1
ATOM 2057 C C . ILE B 1 112 ? -3.539 2.387 8.438 1 90.81 112 ILE B C 1
ATOM 2059 O O . ILE B 1 112 ? -3.803 1.512 7.613 1 90.81 112 ILE B O 1
ATOM 2063 N N . ASN B 1 113 ? -3.232 2.143 9.703 1 90 113 ASN B N 1
ATOM 2064 C CA . ASN B 1 113 ? -3.25 0.764 10.188 1 90 113 ASN B CA 1
ATOM 2065 C C . ASN B 1 113 ? -4.633 0.135 10.031 1 90 113 ASN B C 1
ATOM 2067 O O . ASN B 1 113 ? -4.75 -1.02 9.617 1 90 113 ASN B O 1
ATOM 2071 N N . LYS B 1 114 ? -5.605 0.927 10.414 1 94.81 114 LYS B N 1
ATOM 2072 C CA . LYS B 1 114 ? -6.977 0.448 10.242 1 94.81 114 LYS B CA 1
ATOM 2073 C C . LYS B 1 114 ? -7.27 0.134 8.781 1 94.81 114 LYS B C 1
ATOM 2075 O O . LYS B 1 114 ? -7.906 -0.876 8.469 1 94.81 114 LYS B O 1
ATOM 2080 N N . ALA B 1 115 ? -6.855 0.989 7.867 1 92.75 115 ALA B N 1
ATOM 2081 C CA . ALA B 1 115 ? -7.031 0.776 6.434 1 92.75 115 ALA B CA 1
ATOM 2082 C C . ALA B 1 115 ? -6.285 -0.469 5.969 1 92.75 115 ALA B C 1
ATOM 2084 O O . ALA B 1 115 ? -6.801 -1.245 5.16 1 92.75 115 ALA B O 1
ATOM 2085 N N . LEU B 1 116 ? -5.055 -0.691 6.473 1 89.94 116 LEU B N 1
ATOM 2086 C CA . LEU B 1 116 ? -4.262 -1.866 6.125 1 89.94 116 LEU B CA 1
ATOM 2087 C C . LEU B 1 116 ? -4.957 -3.145 6.582 1 89.94 116 LEU B C 1
ATOM 2089 O O . LEU B 1 116 ? -4.938 -4.152 5.875 1 89.94 116 LEU B O 1
ATOM 2093 N N . VAL B 1 117 ? -5.516 -3.119 7.777 1 93.31 117 VAL B N 1
ATOM 2094 C CA . VAL B 1 117 ? -6.25 -4.273 8.289 1 93.31 117 VAL B CA 1
ATOM 2095 C C . VAL B 1 117 ? -7.391 -4.625 7.336 1 93.31 117 VAL B C 1
ATOM 2097 O O . VAL B 1 117 ? -7.59 -5.793 7.004 1 93.31 117 VAL B O 1
ATOM 2100 N N . ALA B 1 118 ? -8.117 -3.623 6.867 1 95.62 118 ALA B N 1
ATOM 2101 C CA . ALA B 1 118 ? -9.195 -3.85 5.914 1 95.62 118 ALA B CA 1
ATOM 2102 C C . ALA B 1 118 ? -8.664 -4.426 4.605 1 95.62 118 ALA B C 1
ATOM 2104 O O . ALA B 1 118 ? -9.273 -5.316 4.016 1 95.62 118 ALA B O 1
ATOM 2105 N N . PHE B 1 119 ? -7.59 -3.945 4.133 1 93 119 PHE B N 1
ATOM 2106 C CA . PHE B 1 119 ? -6.906 -4.418 2.934 1 93 119 PHE B CA 1
ATOM 2107 C C . PHE B 1 119 ? -6.59 -5.906 3.041 1 93 119 PHE B C 1
ATOM 2109 O O . PHE B 1 119 ? -6.988 -6.695 2.182 1 93 119 PHE B O 1
ATOM 2116 N N . PHE B 1 120 ? -6.02 -6.301 4.145 1 93.25 120 PHE B N 1
ATOM 2117 C CA . PHE B 1 120 ? -5.578 -7.684 4.297 1 93.25 120 PHE B CA 1
ATOM 2118 C C . PHE B 1 120 ? -6.762 -8.602 4.574 1 93.25 120 PHE B C 1
ATOM 2120 O O . PHE B 1 120 ? -6.75 -9.773 4.18 1 93.25 120 PHE B O 1
ATOM 2127 N N . LYS B 1 121 ? -7.73 -8.094 5.27 1 97.19 121 LYS B N 1
ATOM 2128 C CA . LYS B 1 121 ? -8.93 -8.898 5.492 1 97.19 121 LYS B CA 1
ATOM 2129 C C . LYS B 1 121 ? -9.523 -9.383 4.172 1 97.19 121 LYS B C 1
ATOM 2131 O O . LYS B 1 121 ? -9.945 -10.539 4.062 1 97.19 121 LYS B O 1
ATOM 2136 N N . VAL B 1 122 ? -9.5 -8.508 3.164 1 97.44 122 VAL B N 1
ATOM 2137 C CA . VAL B 1 122 ? -9.992 -8.891 1.844 1 97.44 122 VAL B CA 1
ATOM 2138 C C . VAL B 1 122 ? -9.086 -9.961 1.244 1 97.44 122 VAL B C 1
ATOM 2140 O O . VAL B 1 122 ? -9.562 -10.984 0.75 1 97.44 122 VAL B O 1
ATOM 2143 N N . LEU B 1 123 ? -7.766 -9.742 1.293 1 95.06 123 LEU B N 1
ATOM 2144 C CA . LEU B 1 123 ? -6.812 -10.688 0.71 1 95.06 123 LEU B CA 1
ATOM 2145 C C . LEU B 1 123 ? -6.922 -12.055 1.376 1 95.06 123 LEU B C 1
ATOM 2147 O O . LEU B 1 123 ? -6.758 -13.086 0.718 1 95.06 123 LEU B O 1
ATOM 2151 N N . GLU B 1 124 ? -7.227 -12.094 2.672 1 97.44 124 GLU B N 1
ATOM 2152 C CA . GLU B 1 124 ? -7.289 -13.328 3.445 1 97.44 124 GLU B CA 1
ATOM 2153 C C . GLU B 1 124 ? -8.508 -14.164 3.057 1 97.44 124 GLU B C 1
ATOM 2155 O O . GLU B 1 124 ? -8.602 -15.336 3.424 1 97.44 124 GLU B O 1
ATOM 2160 N N . GLU B 1 125 ? -9.383 -13.602 2.34 1 98.19 125 GLU B N 1
ATOM 2161 C CA . GLU B 1 125 ? -10.562 -14.328 1.879 1 98.19 125 GLU B CA 1
ATOM 2162 C C . GLU B 1 125 ? -10.242 -15.195 0.663 1 98.19 125 GLU B C 1
ATOM 2164 O O . GLU B 1 125 ? -11.078 -15.977 0.209 1 98.19 125 GLU B O 1
ATOM 2169 N N . TYR B 1 126 ? -9.023 -15.125 0.172 1 98.25 126 TYR B N 1
ATOM 2170 C CA . TYR B 1 126 ? -8.68 -15.805 -1.069 1 98.25 126 TYR B CA 1
ATOM 2171 C C . TYR B 1 126 ? -7.516 -16.766 -0.859 1 98.25 126 TYR B C 1
ATOM 2173 O O . TYR B 1 126 ? -6.625 -16.5 -0.047 1 98.25 126 TYR B O 1
ATOM 2181 N N . THR B 1 127 ? -7.496 -17.797 -1.586 1 98.38 127 THR B N 1
ATOM 2182 C CA . THR B 1 127 ? -6.398 -18.766 -1.644 1 98.38 127 THR B CA 1
ATOM 2183 C C . THR B 1 127 ? -5.801 -18.812 -3.047 1 98.38 127 THR B C 1
ATOM 2185 O O . THR B 1 127 ? -6.328 -18.203 -3.977 1 98.38 127 THR B O 1
ATOM 2188 N N . LEU B 1 128 ? -4.688 -19.547 -3.182 1 98 128 LEU B N 1
ATOM 2189 C CA . LEU B 1 128 ? -4.102 -19.766 -4.5 1 98 128 LEU B CA 1
ATOM 2190 C C . LEU B 1 128 ? -5.098 -20.422 -5.441 1 98 128 LEU B C 1
ATOM 2192 O O . LEU B 1 128 ? -5.129 -20.125 -6.637 1 98 128 LEU B O 1
ATOM 2196 N N . GLU B 1 129 ? -5.875 -21.344 -4.93 1 97.62 129 GLU B N 1
ATOM 2197 C CA . GLU B 1 129 ? -6.887 -22.016 -5.742 1 97.62 129 GLU B CA 1
ATOM 2198 C C . GLU B 1 129 ? -7.832 -21.016 -6.387 1 97.62 129 GLU B C 1
ATOM 2200 O O . GLU B 1 129 ? -8.211 -21.156 -7.551 1 97.62 129 GLU B O 1
ATOM 2205 N N . ASP B 1 130 ? -8.188 -19.984 -5.676 1 97.62 130 ASP B N 1
ATOM 2206 C CA . ASP B 1 130 ? -9.078 -18.938 -6.184 1 97.62 130 ASP B CA 1
ATOM 2207 C C . ASP B 1 130 ? -8.43 -18.172 -7.336 1 97.62 130 ASP B C 1
ATOM 2209 O O . ASP B 1 130 ? -9.125 -17.672 -8.219 1 97.62 130 ASP B O 1
ATOM 2213 N N . LEU B 1 131 ? -7.129 -18.078 -7.383 1 96.5 131 LEU B N 1
ATOM 2214 C CA . LEU B 1 131 ? -6.41 -17.297 -8.383 1 96.5 131 LEU B CA 1
ATOM 2215 C C . LEU B 1 131 ? -6.289 -18.078 -9.695 1 96.5 131 LEU B C 1
ATOM 2217 O O . LEU B 1 131 ? -5.992 -17.5 -10.742 1 96.5 131 LEU B O 1
ATOM 2221 N N . ILE B 1 132 ? -6.445 -19.328 -9.617 1 95.88 132 ILE B N 1
ATOM 2222 C CA . ILE B 1 132 ? -6.191 -20.109 -10.82 1 95.88 132 ILE B CA 1
ATOM 2223 C C . ILE B 1 132 ? -7.477 -20.812 -11.25 1 95.88 132 ILE B C 1
ATOM 2225 O O . ILE B 1 132 ? -7.426 -21.828 -11.945 1 95.88 132 ILE B O 1
ATOM 2229 N N . LYS B 1 133 ? -8.602 -20.375 -10.781 1 93.69 133 LYS B N 1
ATOM 2230 C CA . LYS B 1 133 ? -9.883 -20.953 -11.133 1 93.69 133 LYS B CA 1
ATOM 2231 C C . LYS B 1 133 ? -10.125 -20.906 -12.641 1 93.69 133 LYS B C 1
ATOM 2233 O O . LYS B 1 133 ? -10.719 -21.828 -13.211 1 93.69 133 LYS 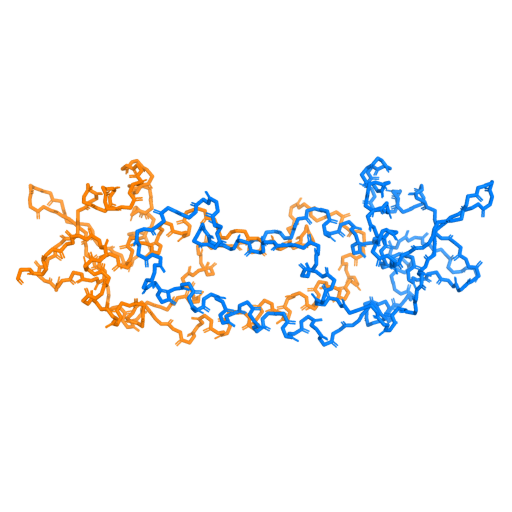B O 1
ATOM 2238 N N . ASN B 1 134 ? -9.688 -19.859 -13.266 1 91.94 134 ASN B N 1
ATOM 2239 C CA . ASN B 1 134 ? -9.805 -19.719 -14.711 1 91.94 134 ASN B CA 1
ATOM 2240 C C . ASN B 1 134 ? -8.586 -20.297 -15.43 1 91.94 134 ASN B C 1
ATOM 2242 O O . ASN B 1 134 ? -7.977 -19.641 -16.266 1 91.94 134 ASN B O 1
ATOM 2246 N N . GLU B 1 135 ? -8.352 -21.484 -15.188 1 89.75 135 GLU B N 1
ATOM 2247 C CA . GLU B 1 135 ? -7.133 -22.172 -15.609 1 89.75 135 GLU B CA 1
ATOM 2248 C C . GLU B 1 135 ? -6.965 -22.109 -17.125 1 89.75 135 GLU B C 1
ATOM 2250 O O . GLU B 1 135 ? -5.887 -21.797 -17.625 1 89.75 135 GLU B O 1
ATOM 2255 N N . GLU B 1 136 ? -8.047 -22.406 -17.844 1 90.19 136 GLU B N 1
ATOM 2256 C CA . GLU B 1 136 ? -7.969 -22.438 -19.297 1 90.19 136 GLU B CA 1
ATOM 2257 C C . GLU B 1 136 ? -7.539 -21.094 -19.859 1 90.19 136 GLU B C 1
ATOM 2259 O O . GLU B 1 136 ? -6.688 -21.031 -20.75 1 90.19 136 GLU B O 1
ATOM 2264 N N . GLU B 1 137 ? -8.102 -20.094 -19.344 1 92.12 137 GLU B N 1
ATOM 2265 C CA . GLU B 1 137 ? -7.758 -18.75 -19.797 1 92.12 137 GLU B CA 1
ATOM 2266 C C . GLU B 1 137 ? -6.305 -18.406 -19.484 1 92.12 137 GLU B C 1
ATOM 2268 O O . GLU B 1 137 ? -5.59 -17.859 -20.328 1 92.12 137 GLU B O 1
ATOM 2273 N N . LEU B 1 138 ? -5.852 -18.719 -18.328 1 92.06 138 LEU B N 1
ATOM 2274 C CA . LEU B 1 138 ? -4.492 -18.422 -17.906 1 92.06 138 LEU B CA 1
ATOM 2275 C C . LEU B 1 138 ? -3.477 -19.188 -18.75 1 92.06 138 LEU B C 1
ATOM 2277 O O . LEU B 1 138 ? -2.479 -18.609 -19.203 1 92.06 138 LEU B O 1
ATOM 2281 N N . LEU B 1 139 ? -3.799 -20.422 -18.984 1 91 139 LEU B N 1
ATOM 2282 C CA . LEU B 1 139 ? -2.906 -21.25 -19.797 1 91 139 LEU B CA 1
ATOM 2283 C C . LEU B 1 139 ? -2.797 -20.688 -21.219 1 91 139 LEU B C 1
ATOM 2285 O O . LEU B 1 139 ? -1.706 -20.656 -21.797 1 91 139 LEU B O 1
ATOM 2289 N N . ALA B 1 140 ? -3.957 -20.312 -21.75 1 90.44 140 ALA B N 1
ATOM 2290 C CA . ALA B 1 140 ? -3.969 -19.719 -23.094 1 90.44 140 ALA B CA 1
ATOM 2291 C C . ALA B 1 140 ? -3.113 -18.453 -23.141 1 90.44 140 ALA B C 1
ATOM 2293 O O . ALA B 1 140 ? -2.352 -18.25 -24.078 1 90.44 140 ALA B O 1
ATOM 2294 N N . LEU B 1 141 ? -3.172 -17.688 -22.109 1 87.94 141 LEU B N 1
ATOM 2295 C CA . LEU B 1 141 ? -2.416 -16.453 -22.047 1 87.94 141 LEU B CA 1
ATOM 2296 C C . LEU B 1 141 ? -0.923 -16.719 -21.906 1 87.94 141 LEU B C 1
ATOM 2298 O O . LEU B 1 141 ? -0.093 -15.953 -22.391 1 87.94 141 LEU B O 1
ATOM 2302 N N . MET B 1 142 ? -0.563 -17.781 -21.328 1 89.25 142 MET B N 1
ATOM 2303 C CA . MET B 1 142 ? 0.833 -18.172 -21.141 1 89.25 142 MET B CA 1
ATOM 2304 C C . MET B 1 142 ? 1.365 -18.875 -22.375 1 89.25 142 MET B C 1
ATOM 2306 O O . MET B 1 142 ? 2.566 -19.141 -22.484 1 89.25 142 MET B O 1
ATOM 2310 N N . GLY B 1 143 ? 0.445 -19.219 -23.203 1 86.81 143 GLY B N 1
ATOM 2311 C CA . GLY B 1 143 ? 0.836 -19.922 -24.406 1 86.81 143 GLY B CA 1
ATOM 2312 C C . GLY B 1 143 ? 1.113 -21.406 -24.156 1 86.81 143 GLY B C 1
ATOM 2313 O O . GLY B 1 143 ? 1.962 -22 -24.828 1 86.81 143 GLY B O 1
ATOM 2314 N N . ILE B 1 144 ? 0.554 -21.875 -23.078 1 80.31 144 ILE B N 1
ATOM 2315 C CA . ILE B 1 144 ? 0.783 -23.266 -22.719 1 80.31 144 ILE B CA 1
ATOM 2316 C C . ILE B 1 144 ? -0.4 -24.109 -23.188 1 80.31 144 ILE B C 1
ATOM 2318 O O . ILE B 1 144 ? -1.558 -23.75 -22.969 1 80.31 144 ILE B O 1
ATOM 2322 N N . GLU B 1 145 ? -0.195 -24.969 -24.172 1 66.69 145 GLU B N 1
ATOM 2323 C CA . GLU B 1 145 ? -1.216 -25.875 -24.703 1 66.69 145 GLU B CA 1
ATOM 2324 C C . GLU B 1 145 ? -1.489 -27.016 -23.719 1 66.69 145 GLU B C 1
ATOM 2326 O O . GLU B 1 145 ? -0.561 -27.562 -23.125 1 66.69 145 GLU B O 1
ATOM 2331 N N . LYS B 1 146 ? -2.744 -26.938 -22.953 1 59.84 146 LYS B N 1
ATOM 2332 C CA . LYS B 1 146 ? -3.113 -28.125 -22.172 1 59.84 146 LYS B CA 1
ATOM 2333 C C . LYS B 1 146 ? -2.949 -29.391 -22.984 1 59.84 146 LYS B C 1
ATOM 2335 O O . LYS B 1 146 ? -3.422 -29.484 -24.125 1 59.84 146 LYS B O 1
ATOM 2340 N N . VAL B 1 147 ? -1.96 -30.219 -22.594 1 46.31 147 VAL B N 1
ATOM 2341 C CA . VAL B 1 147 ? -1.919 -31.531 -23.234 1 46.31 147 VAL B CA 1
ATOM 2342 C C . VAL B 1 147 ? -3.148 -32.344 -22.828 1 46.31 147 VAL B C 1
ATOM 2344 O O . VAL B 1 147 ? -3.619 -32.25 -21.703 1 46.31 147 VAL B O 1
#

InterPro domains:
  IPR000944 Transcription regulator Rrf2 [PF02082] (3-134)
  IPR000944 Transcription regulator Rrf2 [PS51197] (2-133)
  IPR000944 Transcription regulator Rrf2 [PTHR33221] (1-138)
  IPR000944 Transcription regulator Rrf2 [TIGR00738] (1-133)
  IPR036388 Winged helix-like DNA-binding domain superfamily [G3DSA:1.10.10.10] (1-140)
  IPR036390 Winged helix DNA-binding domain superfamily [SSF46785] (3-135)

Sequence (294 aa):
MNLKKYTDYALRVLIFTGLKSDQELANIKEIAEVYQISQEHLRKVVHELTKMELVVTIRGRNGGIKLAKPASEINIGLLIRQLENDFVLLECFDKGTNHCVISPGCTLKHVINKALVAFFKVLEEYTLEDLIKNEEELLALMGIEKVMNLKKYTDYALRVLIFTGLKSDQELANIKEIAEVYQISQEHLRKVVHELTKMELVVTIRGRNGGIKLAKPASEINIGLLIRQLENDFVLLECFDKGTNHCVISPGCTLKHVINKALVAFFKVLEEYTLEDLIKNEEELLALMGIEKV

Nearest PDB structures (foldseek):
  2y75-assembly1_E  TM=8.381E-01  e=2.512E-06  Bacillus subtilis
  4hf2-assembly1_B  TM=8.095E-01  e=1.290E-06  Escherichia coli K-12
  4hf0-assembly1_B  TM=8.165E-01  e=6.826E-06  Escherichia coli K-12
  3lwf-assembly1_A  TM=8.654E-01  e=1.855E-05  Listeria innocua
  4chu-assembly1_A  TM=8.027E-01  e=2.893E-05  Escherichia coli K-12

Radius of gyration: 23.33 Å; Cα contacts (8 Å, |Δi|>4): 415; chains: 2; bounding box: 33×75×48 Å

Organism: Oceanobacillus iheyensis (strain DSM 14371 / CIP 107618 / JCM 11309 / KCTC 3954 / HTE831) (NCBI:txid221109)